Protein AF-A0A822Y4W7-F1 (afdb_monomer)

Solvent-accessible surface area (backbone atoms only — not comparable to full-atom values): 14210 Å² total; per-residue (Å²): 134,90,82,90,85,80,96,58,79,70,64,56,57,52,54,53,52,52,52,54,53,54,51,50,52,51,50,51,52,49,51,50,49,54,48,51,51,52,49,50,52,49,52,58,63,70,61,64,72,71,68,62,62,76,50,84,57,79,46,27,52,48,72,68,70,49,57,82,37,14,43,49,34,30,31,37,41,30,25,43,74,66,59,45,36,48,91,86,74,42,79,57,52,90,66,40,82,87,46,63,40,82,82,62,74,41,48,78,48,79,47,61,54,41,40,92,50,92,42,77,45,76,47,68,40,76,65,98,39,64,58,44,81,22,23,19,36,32,44,33,28,18,53,93,62,53,20,43,28,71,76,40,80,35,23,36,90,60,35,31,43,34,75,45,37,43,34,41,34,30,51,84,37,28,64,60,42,35,42,74,57,72,80,27,39,70,78,28,68,93,47,92,67,42,41,62,43,92,74,37,40,42,23,34,43,34,62,43,18,46,75,56,80,26,89,38,85,60,42,34,38,36,36,51,31,49,31,41,50,54,91,86,92,48,71,45,63,53,63,70,58,99,68,70,64,80,76,73,72,79,78,126

InterPro domains:
  IPR044248 Diphthamide biosynthesis protein 3/4-like [PTHR21454] (45-232)

Radius of gyration: 30.97 Å; Cα contacts (8 Å, |Δi|>4): 458; chains: 1; bounding box: 48×98×74 Å

Mean predicted aligned error: 14.44 Å

pLDDT: mean 76.04, std 19.22, range [25.45, 96.38]

Structure (mmCIF, N/CA/C/O backbone):
data_AF-A0A822Y4W7-F1
#
_entry.id   AF-A0A822Y4W7-F1
#
loop_
_atom_site.group_PDB
_atom_site.id
_atom_site.type_symbol
_atom_site.label_atom_id
_atom_site.label_alt_id
_atom_site.label_comp_id
_atom_site.label_asym_id
_atom_site.label_entity_id
_atom_site.label_seq_id
_atom_site.pdbx_PDB_ins_code
_atom_site.Cartn_x
_atom_site.Cartn_y
_atom_site.Cartn_z
_atom_site.occupancy
_atom_site.B_iso_or_equiv
_atom_site.auth_seq_id
_atom_site.auth_comp_id
_atom_site.auth_asym_id
_atom_site.auth_atom_id
_atom_site.pdbx_PDB_model_num
ATOM 1 N N . MET A 1 1 ? -0.589 63.870 41.265 1.00 42.12 1 MET A N 1
ATOM 2 C CA . MET A 1 1 ? -0.463 64.814 42.392 1.00 42.12 1 MET A CA 1
ATOM 3 C C . MET A 1 1 ? -1.782 65.559 42.509 1.00 42.12 1 MET A C 1
ATOM 5 O O . MET A 1 1 ? -2.201 66.129 41.513 1.00 42.12 1 MET A O 1
ATOM 9 N N . CYS A 1 2 ? -2.483 65.461 43.641 1.00 43.91 2 CYS A N 1
ATOM 10 C CA . CYS A 1 2 ? -3.696 66.251 43.879 1.00 43.91 2 CYS A CA 1
ATOM 11 C C . CYS A 1 2 ? -3.261 67.610 44.431 1.00 43.91 2 CYS A C 1
ATOM 13 O O . CYS A 1 2 ? -2.667 67.657 45.506 1.00 43.91 2 CYS A O 1
ATOM 15 N N . ASP A 1 3 ? -3.488 68.671 43.662 1.00 34.66 3 ASP A N 1
ATOM 16 C CA . ASP A 1 3 ? -3.108 70.040 44.007 1.00 34.66 3 ASP A CA 1
ATOM 17 C C . ASP A 1 3 ? -4.111 70.649 45.005 1.00 34.66 3 ASP A C 1
ATOM 19 O O . ASP A 1 3 ? -5.319 70.411 44.916 1.00 34.66 3 ASP A O 1
ATOM 23 N N . LEU A 1 4 ? -3.601 71.388 45.991 1.00 48.31 4 LEU A N 1
ATOM 24 C CA . LEU A 1 4 ? -4.317 71.859 47.182 1.00 48.31 4 LEU A CA 1
ATOM 25 C C . LEU A 1 4 ? -4.445 73.385 47.138 1.00 48.31 4 LEU A C 1
ATOM 27 O O . LEU A 1 4 ? -3.608 74.091 47.699 1.00 48.31 4 LEU A O 1
ATOM 31 N N . ARG A 1 5 ? -5.510 73.912 46.520 1.00 42.72 5 ARG A N 1
ATOM 32 C CA . ARG A 1 5 ? -6.001 75.276 46.802 1.00 42.72 5 ARG A CA 1
ATOM 33 C C . ARG A 1 5 ? -7.384 75.521 46.200 1.00 42.72 5 ARG A C 1
ATOM 35 O O . ARG A 1 5 ? -7.489 75.901 45.043 1.00 42.72 5 ARG A O 1
ATOM 42 N N . THR A 1 6 ? -8.438 75.306 46.988 1.00 41.50 6 THR A N 1
ATOM 43 C CA . THR A 1 6 ? -9.596 76.210 47.203 1.00 41.50 6 THR A CA 1
ATOM 44 C C . THR A 1 6 ? -10.731 75.482 47.938 1.00 41.50 6 THR A C 1
ATOM 46 O O . THR A 1 6 ? -10.807 74.259 47.996 1.00 41.50 6 THR A O 1
ATOM 49 N N . THR A 1 7 ? -11.537 76.280 48.625 1.00 46.78 7 THR A N 1
ATOM 50 C CA . THR A 1 7 ? -12.376 76.001 49.793 1.00 46.78 7 THR A CA 1
ATOM 51 C C . THR A 1 7 ? -13.660 75.211 49.503 1.00 46.78 7 THR A C 1
ATOM 53 O O . THR A 1 7 ? -14.634 75.786 49.032 1.00 46.78 7 THR A O 1
ATOM 56 N N . SER A 1 8 ? -13.685 73.919 49.855 1.00 46.03 8 SER A N 1
ATOM 57 C CA . SER A 1 8 ? -14.854 73.186 50.390 1.00 46.03 8 SER A CA 1
ATOM 58 C C . SER A 1 8 ? -14.408 71.776 50.822 1.00 46.03 8 SER A C 1
ATOM 60 O O . SER A 1 8 ? -14.108 70.924 49.985 1.00 46.03 8 SER A O 1
ATOM 62 N N . PHE A 1 9 ? -14.277 71.541 52.133 1.00 49.38 9 PHE A N 1
ATOM 63 C CA . PHE A 1 9 ? -13.626 70.343 52.697 1.00 49.38 9 PHE A CA 1
ATOM 64 C C . PHE A 1 9 ? -14.443 69.043 52.520 1.00 49.38 9 PHE A C 1
ATOM 66 O O . PHE A 1 9 ? -13.859 67.964 52.398 1.00 49.38 9 PHE A O 1
ATOM 73 N N . ASP A 1 10 ? -15.774 69.126 52.419 1.00 49.56 10 ASP A N 1
ATOM 74 C CA . ASP A 1 10 ? -16.640 67.935 52.390 1.00 49.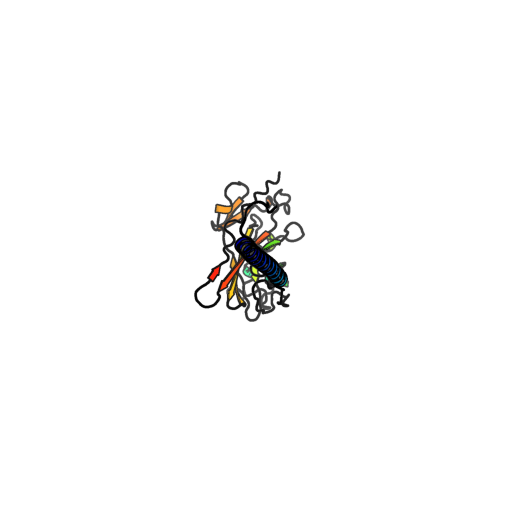56 10 ASP A CA 1
ATOM 75 C C . ASP A 1 10 ? -16.803 67.320 50.992 1.00 49.56 10 ASP A C 1
ATOM 77 O O . ASP A 1 10 ? -16.878 66.096 50.846 1.00 49.56 10 ASP A O 1
ATOM 81 N N . TYR A 1 11 ? -16.767 68.136 49.935 1.00 47.84 11 TYR A N 1
ATOM 82 C CA . TYR A 1 11 ? -16.918 67.645 48.560 1.00 47.84 11 TYR A CA 1
ATOM 83 C C . TYR A 1 11 ? -15.660 66.906 48.066 1.00 47.84 11 TYR A C 1
ATOM 85 O O . TYR A 1 11 ? -15.747 65.895 47.366 1.00 47.84 11 TYR A O 1
ATOM 93 N N . PHE A 1 12 ? -14.473 67.361 48.481 1.00 47.81 12 PHE A N 1
ATOM 94 C CA . PHE A 1 12 ? -13.193 66.788 48.049 1.00 47.81 12 PHE A CA 1
ATOM 95 C C . PHE A 1 12 ? -12.943 65.390 48.647 1.00 47.81 12 PHE A C 1
ATOM 97 O O . PHE A 1 12 ? -12.450 64.490 47.962 1.00 47.81 12 PHE A O 1
ATOM 104 N N . SER A 1 13 ? -13.355 65.171 49.902 1.00 53.28 13 SER A N 1
ATOM 105 C CA . SER A 1 13 ? -13.259 63.871 50.587 1.00 53.28 13 SER A CA 1
ATOM 106 C C . SER A 1 13 ? -14.136 62.799 49.924 1.00 53.28 13 SER A C 1
ATOM 108 O O . SER A 1 13 ? -13.711 61.649 49.758 1.00 53.28 13 SER A O 1
ATOM 110 N N . LEU A 1 14 ? -15.338 63.177 49.471 1.00 51.50 14 LEU A N 1
ATOM 111 C CA . LEU A 1 14 ? -16.272 62.264 48.810 1.00 51.50 14 LEU A CA 1
ATOM 112 C C . LEU A 1 14 ? -15.788 61.871 47.402 1.00 51.50 14 LEU A C 1
ATOM 114 O O . LEU A 1 14 ? -15.741 60.683 47.072 1.00 51.50 14 LEU A O 1
ATOM 118 N N . VAL A 1 15 ? -15.345 62.838 46.591 1.00 54.34 15 VAL A N 1
ATOM 119 C CA . VAL A 1 15 ? -14.856 62.587 45.219 1.00 54.34 15 VAL A CA 1
ATOM 120 C C . VAL A 1 15 ? -13.596 61.711 45.222 1.00 54.34 15 VAL A C 1
ATOM 122 O O . VAL A 1 15 ? -13.477 60.783 44.414 1.00 54.34 15 VAL A O 1
ATOM 125 N N . CYS A 1 16 ? -12.687 61.920 46.180 1.00 50.56 16 CYS A N 1
ATOM 126 C CA . CYS A 1 16 ? -11.484 61.098 46.311 1.00 50.56 16 CYS A CA 1
ATOM 127 C C . CYS A 1 16 ? -11.824 59.655 46.751 1.00 50.56 16 CYS A C 1
ATOM 129 O O . CYS A 1 16 ? -11.334 58.696 46.148 1.00 50.56 16 CYS A O 1
ATOM 131 N N . LYS A 1 17 ? -12.745 59.463 47.712 1.00 51.66 17 LYS A N 1
ATOM 132 C CA . LYS A 1 17 ? -13.223 58.124 48.130 1.00 51.66 17 LYS A CA 1
ATOM 133 C C . LYS A 1 17 ? -13.911 57.349 46.997 1.00 51.66 17 LYS A C 1
ATOM 135 O O . LYS A 1 17 ? -13.652 56.152 46.837 1.00 51.66 17 LYS A O 1
ATOM 140 N N . HIS A 1 18 ? -14.743 58.006 46.185 1.00 50.34 18 HIS A N 1
ATOM 141 C CA . HIS A 1 18 ? -15.401 57.371 45.035 1.00 50.34 18 HIS A CA 1
ATOM 142 C C . HIS A 1 18 ? -14.405 56.981 43.929 1.00 50.34 18 HIS A C 1
ATOM 144 O O . HIS A 1 18 ? -14.498 55.878 43.382 1.00 50.34 18 HIS A O 1
ATOM 150 N N . SER A 1 19 ? -13.407 57.827 43.649 1.00 47.62 19 SER A N 1
ATOM 151 C CA . SER A 1 19 ? -12.364 57.539 42.654 1.00 47.62 19 SER A CA 1
ATOM 152 C C . SER A 1 19 ? -11.473 56.355 43.070 1.00 47.62 19 SER A C 1
ATOM 154 O O . SER A 1 19 ? -11.238 55.443 42.275 1.00 47.62 19 SER A O 1
ATOM 156 N N . PHE A 1 20 ? -11.076 56.271 44.347 1.00 48.91 20 PHE A N 1
ATOM 157 C CA . PHE A 1 20 ? -10.317 55.127 44.879 1.00 48.91 20 PHE A CA 1
ATOM 158 C C . PHE A 1 20 ? -11.121 53.813 44.900 1.00 48.91 20 PHE A C 1
ATOM 160 O O . PHE A 1 20 ? -10.560 52.747 44.640 1.00 48.91 20 PHE A O 1
ATOM 167 N N . SER A 1 21 ? -12.432 53.863 45.171 1.00 54.41 21 SER A N 1
ATOM 168 C CA . SER A 1 21 ? -13.326 52.691 45.112 1.00 54.41 21 SER A CA 1
ATOM 169 C C . SER A 1 21 ? -13.472 52.146 43.682 1.00 54.41 21 SER A C 1
ATOM 171 O O . SER A 1 21 ? -13.369 50.938 43.457 1.00 54.41 21 SER A O 1
ATOM 173 N N . ALA A 1 22 ? -13.615 53.029 42.689 1.00 52.47 22 ALA A N 1
ATOM 174 C CA . ALA A 1 22 ? -13.693 52.646 41.278 1.00 52.47 22 ALA A CA 1
ATOM 175 C C . ALA A 1 22 ? -12.362 52.091 40.732 1.00 52.47 22 ALA A C 1
ATOM 177 O O . ALA A 1 22 ? -12.368 51.132 39.956 1.00 52.47 22 ALA A O 1
ATOM 178 N N . GLN A 1 23 ? -11.221 52.649 41.154 1.00 49.44 23 GLN A N 1
ATOM 179 C CA . GLN A 1 23 ? -9.895 52.136 40.784 1.00 49.44 23 GLN A CA 1
ATOM 180 C C . GLN A 1 23 ? -9.597 50.784 41.449 1.00 49.44 23 GLN A C 1
ATOM 182 O O . GLN A 1 23 ? -9.100 49.887 40.771 1.00 49.44 23 GLN A O 1
ATOM 187 N N . ARG A 1 24 ? -9.988 50.574 42.718 1.00 55.44 24 ARG A N 1
ATOM 188 C CA . ARG A 1 24 ? -9.896 49.251 43.365 1.00 55.44 24 ARG A CA 1
ATOM 189 C C . ARG A 1 24 ? -10.733 48.194 42.652 1.00 55.44 24 ARG A C 1
ATOM 191 O O . ARG A 1 24 ? -10.197 47.140 42.335 1.00 55.44 24 ARG A O 1
ATOM 198 N N . LYS A 1 25 ? -11.988 48.492 42.294 1.00 56.56 25 LYS A N 1
ATOM 199 C CA . LYS A 1 25 ? -12.826 47.558 41.517 1.00 56.56 25 LYS A CA 1
ATOM 200 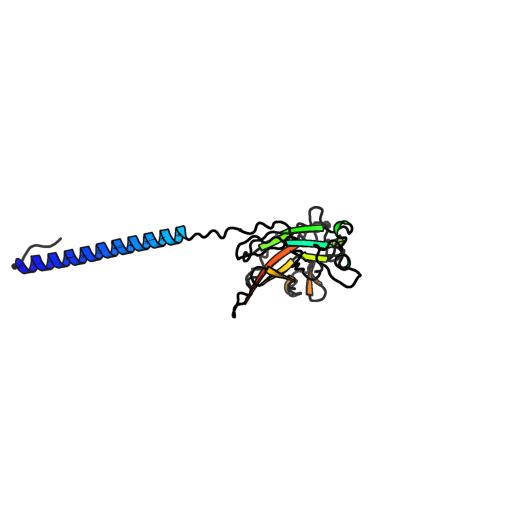C C . LYS A 1 25 ? -12.232 47.245 40.139 1.00 56.56 25 LYS A C 1
ATOM 202 O O . LYS A 1 25 ? -12.261 46.098 39.715 1.00 56.56 25 LYS A O 1
ATOM 207 N N . LYS A 1 26 ? -11.643 48.227 39.444 1.00 57.81 26 LYS A N 1
ATOM 208 C CA . LYS A 1 26 ? -10.945 47.991 38.163 1.00 57.81 26 LYS A CA 1
ATOM 209 C C . LYS A 1 26 ? -9.696 47.119 38.319 1.00 57.81 26 LYS A C 1
ATOM 211 O O . LYS A 1 26 ? -9.433 46.300 37.442 1.00 57.81 26 LYS A O 1
ATOM 216 N N . ILE A 1 27 ? -8.936 47.291 39.402 1.00 59.75 27 ILE A N 1
ATOM 217 C CA . ILE A 1 27 ? -7.760 46.465 39.708 1.00 59.75 27 ILE A CA 1
ATOM 218 C C . ILE A 1 27 ? -8.190 45.039 40.068 1.00 59.75 27 ILE A C 1
ATOM 220 O O . ILE A 1 27 ? -7.619 44.099 39.524 1.00 59.75 27 ILE A O 1
ATOM 224 N N . GLU A 1 28 ? -9.228 44.864 40.889 1.00 65.88 28 GLU A N 1
ATOM 225 C CA . GLU A 1 28 ? -9.765 43.537 41.221 1.00 65.88 28 GLU A CA 1
ATOM 226 C C . GLU A 1 28 ? -10.341 42.819 39.998 1.00 65.88 28 GLU A C 1
ATOM 228 O O . GLU A 1 28 ? -10.046 41.646 39.792 1.00 65.88 28 GLU A O 1
ATOM 233 N N . VAL A 1 29 ? -11.069 43.521 39.122 1.00 67.25 29 VAL A N 1
ATOM 234 C CA . VAL A 1 29 ? -11.580 42.939 37.869 1.00 67.25 29 VAL A CA 1
ATOM 235 C C . VAL A 1 29 ? -10.440 42.587 36.908 1.00 67.25 29 VAL A C 1
ATOM 237 O O . VAL A 1 29 ? -10.473 41.521 36.301 1.00 67.25 29 VAL A O 1
ATOM 240 N N . LYS A 1 30 ? -9.395 43.421 36.786 1.00 67.88 30 LYS A N 1
ATOM 241 C CA . LYS A 1 30 ? -8.207 43.098 35.970 1.00 67.88 30 LYS A CA 1
ATOM 242 C C . LYS A 1 30 ? -7.426 41.906 36.523 1.00 67.88 30 LYS A C 1
ATOM 244 O O . LYS A 1 30 ? -7.013 41.050 35.746 1.00 67.88 30 LYS A O 1
ATOM 249 N N . MET A 1 31 ? -7.243 41.840 37.842 1.00 66.56 31 MET A N 1
ATOM 250 C CA . MET A 1 31 ? -6.608 40.709 38.525 1.00 66.56 31 MET A CA 1
ATOM 251 C C . MET A 1 31 ? -7.425 39.430 38.323 1.00 66.56 31 MET A C 1
ATOM 253 O O . MET A 1 31 ? -6.862 38.418 37.913 1.00 66.56 31 MET A O 1
ATOM 257 N N . ALA A 1 32 ? -8.747 39.488 38.512 1.00 74.00 32 ALA A N 1
ATOM 258 C CA . ALA A 1 32 ? -9.649 38.366 38.271 1.00 74.00 32 ALA A CA 1
ATOM 259 C C . ALA A 1 32 ? -9.614 37.919 36.801 1.00 74.00 32 ALA A C 1
ATOM 261 O O . ALA A 1 32 ? -9.521 36.728 36.526 1.00 74.00 32 ALA A O 1
ATOM 262 N N . MET A 1 33 ? -9.595 38.854 35.848 1.00 71.69 33 MET A N 1
ATOM 263 C CA . MET A 1 33 ? -9.511 38.542 34.419 1.00 71.69 33 MET A CA 1
ATOM 264 C C . MET A 1 33 ? -8.159 37.920 34.038 1.00 71.69 33 MET A C 1
ATOM 266 O O . MET A 1 33 ? -8.136 36.928 33.313 1.00 71.69 33 MET A O 1
ATOM 270 N N . MET A 1 34 ? -7.036 38.424 34.568 1.00 71.69 34 MET A N 1
ATOM 271 C CA . MET A 1 34 ? -5.717 37.797 34.383 1.00 71.69 34 MET A CA 1
ATOM 272 C C . MET A 1 34 ? -5.646 36.412 35.033 1.00 71.69 34 MET A C 1
ATOM 274 O O . MET A 1 34 ? -5.036 35.507 34.466 1.00 71.69 34 MET A O 1
ATOM 278 N N . MET A 1 35 ? -6.266 36.226 36.199 1.00 76.25 35 MET A N 1
ATOM 279 C CA . MET A 1 35 ? -6.314 34.935 36.882 1.00 76.25 35 MET A CA 1
ATOM 280 C C . MET A 1 35 ? -7.145 33.928 36.082 1.00 76.25 35 MET A C 1
ATOM 282 O O . MET A 1 35 ? -6.670 32.828 35.820 1.00 76.25 35 MET A O 1
ATOM 286 N N . MET A 1 36 ? -8.318 34.332 35.588 1.00 76.00 36 MET A N 1
ATOM 287 C CA . MET A 1 36 ? -9.152 33.517 34.700 1.00 76.00 36 MET A CA 1
ATOM 288 C C . MET A 1 36 ? -8.420 33.172 33.401 1.00 76.00 36 MET A C 1
ATOM 290 O O . MET A 1 36 ? -8.454 32.027 32.968 1.00 76.00 36 MET A O 1
ATOM 294 N N . MET A 1 37 ? -7.682 34.117 32.812 1.00 74.56 37 MET A N 1
ATOM 295 C CA . MET A 1 37 ? -6.896 33.864 31.602 1.00 74.56 37 MET A CA 1
ATOM 296 C C . MET A 1 37 ? -5.760 32.861 31.855 1.00 74.56 37 MET A C 1
ATOM 298 O O . MET A 1 37 ? -5.544 31.966 31.042 1.00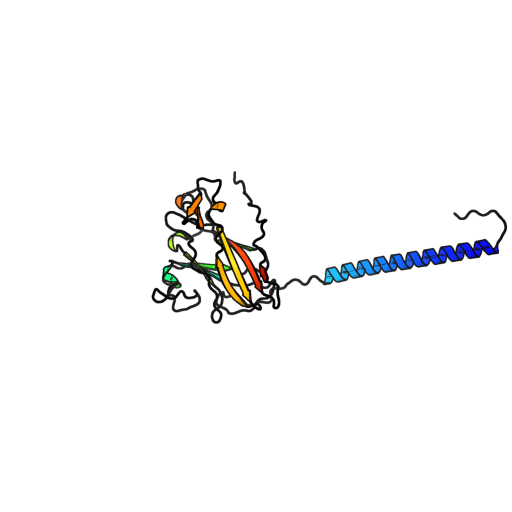 74.56 37 MET A O 1
ATOM 302 N N . LYS A 1 38 ? -5.086 32.936 33.011 1.00 72.25 38 LYS A N 1
ATOM 303 C CA . LYS A 1 38 ? -4.095 31.930 33.430 1.00 72.25 38 LYS A CA 1
ATOM 304 C C . LYS A 1 38 ? -4.730 30.560 33.678 1.00 72.25 38 LYS A C 1
ATOM 306 O O . LYS A 1 38 ? -4.165 29.560 33.251 1.00 72.25 38 LYS A O 1
ATOM 311 N N . VAL A 1 39 ? -5.904 30.506 34.310 1.00 78.00 39 VAL A N 1
ATOM 312 C CA . VAL A 1 39 ? -6.658 29.257 34.514 1.00 78.00 39 VAL A CA 1
ATOM 313 C C . VAL A 1 39 ? -7.042 28.637 33.172 1.00 78.00 39 VAL A C 1
ATOM 315 O O . VAL A 1 39 ? -6.831 27.445 32.985 1.00 78.00 39 VAL A O 1
ATOM 318 N N . VAL A 1 40 ? -7.514 29.429 32.205 1.00 78.00 40 VAL A N 1
ATOM 319 C CA . VAL A 1 40 ? -7.814 28.947 30.846 1.00 78.00 40 VAL A CA 1
ATOM 320 C C . VAL A 1 40 ? -6.563 28.382 30.172 1.00 78.00 40 VAL A C 1
ATOM 322 O O . VAL A 1 40 ? -6.627 27.291 29.615 1.00 78.00 40 VAL A O 1
ATOM 325 N N . VAL A 1 41 ? -5.410 29.054 30.266 1.00 75.19 41 VAL A N 1
ATOM 326 C CA . VAL A 1 41 ? -4.144 28.542 29.706 1.00 75.19 41 VAL A CA 1
ATOM 327 C C . VAL A 1 41 ? -3.725 27.222 30.366 1.00 75.19 41 VAL A C 1
ATOM 329 O O . VAL A 1 41 ? -3.321 26.301 29.661 1.00 75.19 41 VAL A O 1
ATOM 332 N N . VAL A 1 42 ? -3.870 27.087 31.689 1.00 74.25 42 VAL A N 1
ATOM 333 C CA . VAL A 1 42 ? -3.589 25.828 32.403 1.00 74.25 42 VAL A CA 1
ATOM 334 C C . VAL A 1 42 ? -4.571 24.729 31.991 1.00 74.25 42 VAL A C 1
ATOM 336 O O . VAL A 1 42 ? -4.141 23.622 31.694 1.00 74.25 42 VAL A O 1
ATOM 339 N N . VAL A 1 43 ? -5.871 25.016 31.889 1.00 69.25 43 VAL A N 1
ATOM 340 C CA . VAL A 1 43 ? -6.880 24.041 31.438 1.00 69.25 43 VAL A CA 1
ATOM 341 C C . VAL A 1 43 ? -6.600 23.582 30.002 1.00 69.25 43 VAL A C 1
ATOM 343 O O . VAL A 1 43 ? -6.673 22.387 29.726 1.00 69.25 43 VAL A O 1
ATOM 346 N N . VAL A 1 44 ? -6.205 24.489 29.102 1.00 64.25 44 VAL A N 1
ATOM 347 C CA . VAL A 1 44 ? -5.805 24.150 27.724 1.00 64.25 44 VAL A CA 1
ATOM 348 C C . VAL A 1 44 ? -4.506 23.331 27.697 1.00 64.25 44 VAL A C 1
ATOM 350 O O . VAL A 1 44 ? -4.397 22.399 26.903 1.00 64.25 44 VAL A O 1
ATOM 353 N N . ALA A 1 45 ? -3.547 23.613 28.583 1.00 60.12 45 ALA A N 1
ATOM 354 C CA . ALA A 1 45 ? -2.311 22.836 28.700 1.00 60.12 45 ALA A CA 1
ATOM 355 C C . ALA A 1 45 ? -2.543 21.421 29.267 1.00 60.12 45 ALA A C 1
ATOM 357 O O . ALA A 1 45 ? -1.894 20.474 28.828 1.00 60.12 45 ALA A O 1
ATOM 358 N N . VAL A 1 46 ? -3.490 21.254 30.198 1.00 57.19 46 VAL A N 1
ATOM 359 C CA . VAL A 1 46 ? -3.865 19.945 30.771 1.00 57.19 46 VAL A CA 1
ATOM 360 C C . VAL A 1 46 ? -4.753 19.139 29.807 1.00 57.19 46 VAL A C 1
ATOM 362 O O . VAL A 1 46 ? -4.766 17.912 29.854 1.00 57.19 46 VAL A O 1
ATOM 365 N N . MET A 1 47 ? -5.438 19.802 28.869 1.00 47.53 47 MET A N 1
ATOM 366 C CA . MET A 1 47 ? -6.237 19.184 27.799 1.00 47.53 47 MET A CA 1
ATOM 367 C C . MET A 1 47 ? -5.404 18.631 26.628 1.00 47.53 47 MET A C 1
ATOM 369 O O . MET A 1 47 ? -5.970 18.310 25.581 1.00 47.53 47 MET A O 1
ATOM 373 N N . GLN A 1 48 ? -4.086 18.448 26.781 1.00 43.16 48 GLN A N 1
ATOM 374 C CA . GLN A 1 48 ? -3.322 17.591 25.873 1.00 43.16 48 GLN A CA 1
ATOM 375 C C . GLN A 1 48 ? -3.755 16.131 26.060 1.00 43.16 48 GLN A C 1
ATOM 377 O O . GLN A 1 48 ? -3.069 15.318 26.677 1.00 43.16 48 GLN A O 1
ATOM 382 N N . VAL A 1 49 ? -4.915 15.779 25.502 1.00 47.59 49 VAL A N 1
ATOM 383 C CA . VAL A 1 49 ? -5.258 14.394 25.204 1.00 47.59 49 VAL A CA 1
ATOM 384 C C . VAL A 1 49 ? -4.273 13.967 24.128 1.00 47.59 49 VAL A C 1
ATOM 386 O O . VAL A 1 49 ? -4.516 14.130 22.933 1.00 47.59 49 VAL A O 1
ATOM 389 N N . ALA A 1 50 ? -3.115 13.465 24.555 1.00 51.00 50 ALA A N 1
ATOM 390 C CA . ALA A 1 50 ? -2.290 12.641 23.702 1.00 51.00 50 ALA A CA 1
ATOM 391 C C . ALA A 1 50 ? -3.215 11.528 23.212 1.00 51.00 50 ALA A C 1
ATOM 393 O O . ALA A 1 50 ? -3.670 10.697 24.000 1.00 51.00 50 ALA A O 1
ATOM 394 N N . ALA A 1 51 ? -3.583 11.580 21.934 1.00 56.34 51 ALA A N 1
ATOM 395 C CA . ALA A 1 51 ? -4.355 10.529 21.312 1.00 56.34 51 ALA A CA 1
ATOM 396 C C . ALA A 1 51 ? -3.443 9.294 21.282 1.00 56.34 51 ALA A C 1
ATOM 398 O O . ALA A 1 51 ? -2.579 9.141 20.417 1.00 56.34 51 ALA A O 1
ATOM 399 N N . SER A 1 52 ? -3.522 8.520 22.361 1.00 67.12 52 SER A N 1
ATOM 400 C CA . SER A 1 52 ? -2.654 7.384 22.622 1.00 67.12 52 SER A CA 1
ATOM 401 C C . SER A 1 52 ? -3.139 6.216 21.779 1.00 67.12 52 SER A C 1
ATOM 403 O O . SER A 1 52 ? -4.341 5.964 21.729 1.00 67.12 52 SER A O 1
ATOM 405 N N . ASP A 1 53 ? -2.214 5.522 21.114 1.00 80.88 53 ASP A N 1
ATOM 406 C CA . ASP A 1 53 ? -2.536 4.294 20.386 1.00 80.88 53 ASP A CA 1
ATOM 407 C C . ASP A 1 53 ? -3.024 3.247 21.393 1.00 80.88 53 ASP A C 1
ATOM 409 O O . ASP A 1 53 ? -2.249 2.728 22.201 1.00 80.88 53 ASP A O 1
ATOM 413 N N . THR A 1 54 ? -4.323 2.954 21.367 1.00 84.75 54 THR A N 1
ATOM 414 C CA . THR A 1 54 ? -4.936 1.963 22.260 1.00 84.75 54 THR A CA 1
ATOM 415 C C . THR A 1 54 ? -5.033 0.581 21.622 1.00 84.75 54 THR A C 1
ATOM 417 O O . THR A 1 54 ? -5.293 -0.412 22.313 1.00 84.75 54 THR A O 1
ATOM 420 N N . ASN A 1 55 ? -4.787 0.479 20.315 1.00 85.81 55 ASN A N 1
ATOM 421 C CA . ASN A 1 55 ? -4.912 -0.765 19.580 1.00 85.81 55 ASN A CA 1
ATOM 422 C C . ASN A 1 55 ? -3.657 -1.623 19.769 1.00 85.81 55 ASN A C 1
ATOM 424 O O . ASN A 1 55 ? -2.559 -1.237 19.401 1.00 85.81 55 ASN A O 1
ATOM 428 N N . ARG A 1 56 ? -3.794 -2.850 20.270 1.00 88.38 56 ARG A N 1
ATOM 429 C CA . ARG A 1 56 ? -2.650 -3.766 20.468 1.00 88.38 56 ARG A CA 1
ATOM 430 C C . ARG A 1 56 ? -2.498 -4.812 19.360 1.00 88.38 56 ARG A C 1
ATOM 432 O O . ARG A 1 56 ? -1.697 -5.732 19.486 1.00 88.38 56 ARG A O 1
ATOM 439 N N . ALA A 1 57 ? -3.263 -4.710 18.273 1.00 90.06 57 ALA A N 1
ATOM 440 C CA . ALA A 1 57 ? -3.191 -5.662 17.168 1.00 90.06 57 ALA A CA 1
ATOM 441 C C . ALA A 1 57 ? -2.043 -5.309 16.210 1.00 90.06 57 ALA A C 1
ATOM 443 O O . ALA A 1 57 ? -2.190 -4.410 15.389 1.00 90.06 57 ALA A O 1
ATOM 444 N N . PHE A 1 58 ? -0.905 -6.004 16.320 1.00 91.12 58 PHE A N 1
ATOM 445 C CA . PHE A 1 58 ? 0.297 -5.793 15.486 1.00 91.12 58 PHE A CA 1
ATOM 446 C C . PHE A 1 58 ? 0.415 -6.743 14.291 1.00 91.12 58 PHE A C 1
ATOM 448 O O . PHE A 1 58 ? 1.349 -6.630 13.506 1.00 91.12 58 PHE A O 1
ATOM 455 N N . GLN A 1 59 ? -0.496 -7.703 14.155 1.00 92.12 59 GLN A N 1
ATOM 456 C CA . GLN A 1 59 ? -0.498 -8.639 13.034 1.00 92.12 59 GLN A CA 1
ATOM 457 C C . GLN A 1 59 ? -1.537 -8.197 12.002 1.00 92.12 59 GLN A C 1
ATOM 459 O O . GLN A 1 59 ? -2.675 -7.928 12.393 1.00 92.12 59 GLN A O 1
ATOM 464 N N . PRO A 1 60 ? -1.208 -8.189 10.696 1.00 92.81 60 PRO A N 1
ATOM 465 C CA . PRO A 1 60 ? -2.139 -7.746 9.657 1.00 92.81 60 PRO A CA 1
ATOM 466 C C . PRO A 1 60 ? -3.381 -8.638 9.586 1.00 92.81 60 PRO A C 1
ATOM 468 O O . PRO A 1 60 ? -4.457 -8.159 9.273 1.00 92.81 60 PRO A O 1
ATOM 471 N N . CYS A 1 61 ? -3.264 -9.924 9.926 1.00 93.19 61 CYS A N 1
ATOM 472 C CA . CYS A 1 61 ? -4.375 -10.878 9.912 1.00 93.19 61 CYS A CA 1
ATOM 473 C C . CYS A 1 61 ? -5.176 -10.926 11.220 1.00 93.19 61 CYS A C 1
ATOM 475 O O . CYS A 1 61 ? -6.019 -11.807 11.383 1.00 93.19 61 CYS A O 1
ATOM 477 N N . SER A 1 62 ? -4.910 -10.025 12.168 1.00 92.62 62 SER A N 1
ATOM 478 C CA . SER A 1 62 ? -5.706 -9.920 13.389 1.00 92.62 62 SER A CA 1
ATOM 479 C C . SER A 1 62 ? -6.906 -9.006 13.152 1.00 92.62 62 SER A C 1
ATOM 481 O O . SER A 1 62 ? -6.762 -7.907 12.618 1.00 92.62 62 SER A O 1
ATOM 483 N N . ASP A 1 63 ? -8.099 -9.447 13.545 1.00 90.62 63 ASP A N 1
ATOM 484 C CA . ASP A 1 63 ? -9.290 -8.602 13.493 1.00 90.62 63 ASP A CA 1
ATOM 485 C C . ASP A 1 63 ? -9.235 -7.572 14.628 1.00 90.62 63 ASP A C 1
ATOM 487 O O . ASP A 1 6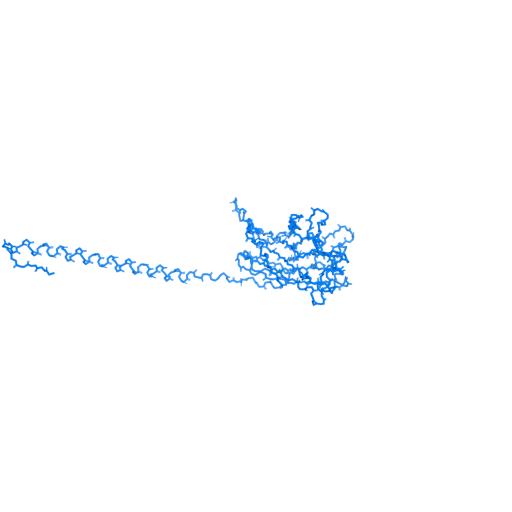3 ? -9.103 -7.927 15.800 1.00 90.62 63 ASP A O 1
ATOM 491 N N . THR A 1 64 ? -9.371 -6.289 14.295 1.00 90.38 64 THR A N 1
ATOM 492 C CA . THR A 1 64 ? -9.342 -5.203 15.281 1.00 90.38 64 THR A CA 1
ATOM 493 C C . THR A 1 64 ? -10.406 -4.144 15.000 1.00 90.38 64 THR A C 1
ATOM 495 O O . THR A 1 64 ? -10.935 -4.035 13.889 1.00 90.38 64 THR A O 1
ATOM 498 N N . LYS A 1 65 ? -10.747 -3.379 16.038 1.00 89.12 65 LYS A N 1
ATOM 499 C CA . LYS A 1 65 ? -11.478 -2.120 15.920 1.00 89.12 65 LYS A CA 1
ATOM 500 C C . LYS A 1 65 ? -10.518 -0.994 16.248 1.00 89.12 65 LYS A C 1
ATOM 502 O O . LYS A 1 65 ? -9.781 -1.100 17.220 1.00 89.12 65 LYS A O 1
ATOM 507 N N . ILE A 1 66 ? -10.586 0.070 15.467 1.00 88.06 66 ILE A N 1
ATOM 508 C CA . ILE A 1 66 ? -9.776 1.262 15.668 1.00 88.06 66 ILE A CA 1
ATOM 509 C C . ILE A 1 66 ? -10.654 2.485 15.890 1.00 88.06 66 ILE A C 1
ATOM 511 O O . ILE A 1 66 ? -11.804 2.552 15.439 1.00 88.06 66 ILE A O 1
ATOM 515 N N . GLN A 1 67 ? -10.092 3.454 16.595 1.00 84.81 67 GLN A N 1
ATOM 516 C CA . GLN A 1 67 ? -10.579 4.825 16.668 1.00 84.81 67 GLN A CA 1
ATOM 517 C C . GLN A 1 67 ? -9.562 5.773 16.024 1.00 84.81 67 GLN A C 1
ATOM 519 O O . GLN A 1 67 ? -8.480 5.369 15.597 1.00 84.81 67 GLN A O 1
ATOM 524 N N . ARG A 1 68 ? -9.927 7.053 15.923 1.00 83.06 68 ARG A N 1
ATOM 525 C CA . ARG A 1 68 ? -9.015 8.089 15.436 1.00 83.06 68 ARG A CA 1
ATOM 526 C C . ARG A 1 68 ? -7.722 8.071 16.257 1.00 83.06 68 ARG A C 1
ATOM 528 O O . ARG A 1 68 ? -7.784 7.941 17.477 1.00 83.06 68 ARG A O 1
ATOM 535 N N . SER A 1 69 ? -6.588 8.210 15.570 1.00 83.62 69 SER A N 1
ATOM 536 C CA . SER A 1 69 ? -5.233 8.189 16.138 1.00 83.62 69 SER A CA 1
ATOM 537 C C . SER A 1 69 ? -4.729 6.850 16.693 1.00 83.62 69 SER A C 1
ATOM 539 O O . SER A 1 69 ? -3.570 6.791 17.107 1.00 83.62 69 SER A O 1
ATOM 541 N N . ASP A 1 70 ? -5.518 5.770 16.644 1.00 87.94 70 ASP A N 1
ATOM 542 C CA . ASP A 1 70 ? -4.979 4.426 16.878 1.00 87.94 70 ASP A CA 1
ATOM 543 C C . ASP A 1 70 ? -4.050 4.011 15.734 1.00 87.94 70 ASP A C 1
ATOM 545 O O . ASP A 1 70 ? -4.269 4.358 14.569 1.00 87.94 70 ASP A O 1
ATOM 549 N N . GLY A 1 71 ? -3.047 3.198 16.056 1.00 89.81 71 GLY A N 1
ATOM 550 C CA . GLY A 1 71 ? -2.233 2.504 15.070 1.00 89.81 71 GLY A CA 1
ATOM 551 C C . GLY A 1 71 ? -3.040 1.388 14.415 1.00 89.81 71 GLY A C 1
ATOM 552 O O . GLY A 1 71 ? -3.657 0.569 15.096 1.00 89.81 71 GLY A O 1
ATOM 553 N N . PHE A 1 72 ? -3.024 1.309 13.089 1.00 91.38 72 PHE A N 1
ATOM 554 C CA . PHE A 1 72 ? -3.719 0.263 12.345 1.00 91.38 72 PHE A CA 1
ATOM 555 C C . PHE A 1 72 ? -2.731 -0.568 11.535 1.00 91.38 72 PHE A C 1
ATOM 557 O O . PHE A 1 72 ? -2.124 -0.067 10.593 1.00 91.38 72 PHE A O 1
ATOM 564 N N . THR A 1 73 ? -2.571 -1.846 11.888 1.00 94.19 73 THR A N 1
ATOM 565 C CA . THR A 1 73 ? -1.674 -2.735 11.148 1.00 94.19 73 THR A CA 1
ATOM 566 C C . THR A 1 73 ? -2.359 -3.356 9.936 1.00 94.19 73 THR A C 1
ATOM 568 O O . THR A 1 73 ? -3.384 -4.022 10.067 1.00 94.19 73 THR A O 1
ATOM 571 N N . PHE A 1 74 ? -1.731 -3.221 8.772 1.00 95.19 74 PHE A N 1
ATOM 572 C CA . PHE A 1 74 ? -2.109 -3.926 7.551 1.00 95.19 74 PHE A CA 1
ATOM 573 C C . PHE A 1 74 ? -0.872 -4.379 6.774 1.00 95.19 74 PHE A C 1
ATOM 575 O O . PHE A 1 74 ? 0.247 -3.921 7.022 1.00 95.19 74 PHE A O 1
ATOM 582 N N . GLY A 1 75 ? -1.076 -5.315 5.852 1.00 94.44 75 GLY A N 1
ATOM 583 C CA . GLY A 1 75 ? -0.025 -5.843 4.993 1.00 94.44 75 GLY A CA 1
ATOM 584 C C . GLY A 1 75 ? -0.242 -5.485 3.530 1.00 94.44 75 GLY A C 1
ATOM 585 O O . GLY A 1 75 ? -1.372 -5.283 3.087 1.00 94.44 75 GLY A O 1
ATOM 586 N N . ILE A 1 76 ? 0.850 -5.449 2.773 1.00 94.69 76 ILE A N 1
ATOM 587 C CA . ILE A 1 76 ? 0.852 -5.429 1.312 1.00 94.69 76 ILE A CA 1
ATOM 588 C C . ILE A 1 76 ? 1.628 -6.651 0.840 1.00 94.69 76 ILE A C 1
ATOM 590 O O . ILE A 1 76 ? 2.830 -6.764 1.082 1.00 94.69 76 ILE A O 1
ATOM 594 N N . ALA A 1 77 ? 0.926 -7.576 0.194 1.00 93.69 77 ALA A N 1
ATOM 595 C CA . ALA A 1 77 ? 1.516 -8.761 -0.408 1.00 93.69 77 ALA A CA 1
ATOM 596 C C . ALA A 1 77 ? 1.826 -8.490 -1.882 1.00 93.69 77 ALA A C 1
ATOM 598 O O . ALA A 1 77 ? 0.966 -7.992 -2.610 1.00 93.69 77 ALA A O 1
ATOM 599 N N . PHE A 1 78 ? 3.027 -8.858 -2.314 1.00 92.50 78 PHE A N 1
ATOM 600 C CA . PHE A 1 78 ? 3.494 -8.800 -3.694 1.00 92.50 78 PHE A CA 1
ATOM 601 C C . PHE A 1 78 ? 3.589 -10.218 -4.236 1.00 92.50 78 PHE A C 1
ATOM 603 O O . PHE A 1 78 ? 4.279 -11.050 -3.651 1.00 92.50 78 PHE A O 1
ATOM 610 N N . ALA A 1 79 ? 2.883 -10.496 -5.326 1.00 91.75 79 ALA A N 1
ATOM 611 C CA . ALA A 1 79 ? 2.912 -11.788 -6.002 1.00 91.75 79 ALA A CA 1
ATOM 612 C C . ALA A 1 79 ? 2.325 -11.653 -7.417 1.00 91.75 79 ALA A C 1
ATOM 614 O O . ALA A 1 79 ? 1.622 -10.671 -7.688 1.00 91.75 79 ALA A O 1
ATOM 615 N N . PRO A 1 80 ? 2.544 -12.640 -8.307 1.00 90.81 80 PRO A N 1
ATOM 616 C CA . PRO A 1 80 ? 1.852 -12.702 -9.589 1.00 90.81 80 PRO A CA 1
ATOM 617 C C . PRO A 1 80 ? 0.335 -12.599 -9.416 1.00 90.81 80 PRO A C 1
ATOM 619 O O . PRO A 1 80 ? -0.228 -13.109 -8.448 1.00 90.81 80 PRO A O 1
ATOM 622 N N . ARG A 1 81 ? -0.360 -11.985 -10.383 1.00 89.50 81 ARG A N 1
ATOM 623 C CA . ARG A 1 81 ? -1.814 -11.737 -10.297 1.00 89.50 81 ARG A CA 1
ATOM 624 C C . ARG A 1 81 ? -2.617 -12.984 -9.922 1.00 89.50 81 ARG A C 1
ATOM 626 O O . ARG A 1 81 ? -3.551 -12.902 -9.130 1.00 89.50 81 ARG A O 1
ATOM 633 N N . ASN A 1 82 ? -2.244 -14.128 -10.491 1.00 89.56 82 ASN A N 1
ATOM 634 C CA . ASN A 1 82 ? -2.957 -15.387 -10.302 1.00 89.56 82 ASN A CA 1
ATOM 635 C C . ASN A 1 82 ? -2.693 -16.027 -8.932 1.00 89.56 82 ASN A C 1
ATOM 637 O O . ASN A 1 82 ? -3.495 -16.838 -8.491 1.00 89.56 82 ASN A O 1
ATOM 641 N N . SER A 1 83 ? -1.641 -15.623 -8.216 1.00 90.44 83 SER A N 1
ATOM 642 C CA . SER A 1 83 ? -1.339 -16.127 -6.869 1.00 90.44 83 SER A CA 1
ATOM 643 C C . SER A 1 83 ? -2.343 -15.656 -5.811 1.00 90.44 83 SER A C 1
ATOM 645 O O . SER A 1 83 ? -2.406 -16.233 -4.730 1.00 90.44 83 SER A O 1
ATOM 647 N N . PHE A 1 84 ? -3.146 -14.630 -6.115 1.00 90.25 84 PHE A N 1
ATOM 648 C CA . PHE A 1 84 ? -4.244 -14.166 -5.259 1.00 90.25 84 PHE A CA 1
ATOM 649 C C . PHE A 1 84 ? -5.590 -14.836 -5.585 1.00 90.25 84 PHE A C 1
ATOM 651 O O . PHE A 1 84 ? -6.585 -14.595 -4.892 1.00 90.25 84 PHE A O 1
ATOM 658 N N . LEU A 1 85 ? -5.634 -15.664 -6.634 1.00 89.88 85 LEU A N 1
ATOM 659 C CA . LEU A 1 85 ? -6.827 -16.374 -7.080 1.00 89.88 85 LEU A CA 1
ATOM 660 C C . LEU A 1 85 ? -6.823 -17.810 -6.553 1.00 89.88 85 LEU A C 1
ATOM 662 O O . LEU A 1 85 ? -5.888 -18.575 -6.762 1.00 89.88 85 LEU A O 1
ATOM 666 N N . TYR A 1 86 ? -7.926 -18.201 -5.931 1.00 88.56 86 TYR A N 1
ATOM 667 C CA . TYR A 1 86 ? -8.254 -19.585 -5.637 1.00 88.56 86 TYR A CA 1
ATOM 668 C C . TYR A 1 86 ? -9.119 -20.155 -6.758 1.00 88.56 86 TYR A C 1
ATOM 670 O O . TYR A 1 86 ? -10.118 -19.549 -7.165 1.00 88.56 86 TYR A O 1
ATOM 678 N N . ASN A 1 87 ? -8.711 -21.319 -7.268 1.00 87.19 87 ASN A N 1
ATOM 679 C CA . ASN A 1 87 ? -9.376 -22.021 -8.365 1.00 87.19 87 ASN A CA 1
ATOM 680 C C . ASN A 1 87 ? -9.658 -21.111 -9.586 1.00 87.19 87 ASN A C 1
ATOM 682 O O . ASN A 1 87 ? -10.742 -21.132 -10.168 1.00 87.19 87 ASN A O 1
ATOM 686 N N . ASN A 1 88 ? -8.706 -20.220 -9.899 1.00 82.50 88 ASN A N 1
ATOM 687 C CA . ASN A 1 88 ? -8.735 -19.250 -11.005 1.00 82.50 88 ASN A CA 1
ATOM 688 C C . ASN A 1 88 ? -9.935 -18.282 -11.053 1.00 82.50 88 ASN A C 1
ATOM 690 O O . ASN A 1 88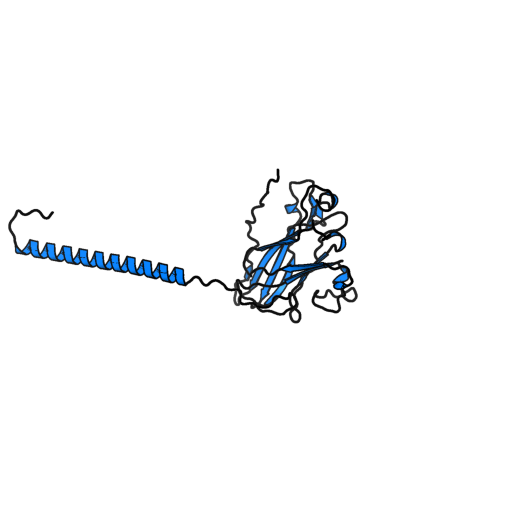 ? -10.068 -17.533 -12.017 1.00 82.50 88 ASN A O 1
ATOM 694 N N . SER A 1 89 ? -10.786 -18.257 -10.023 1.00 84.38 89 SER A N 1
ATOM 695 C CA . SER A 1 89 ? -12.073 -17.544 -10.073 1.00 84.38 89 SER A CA 1
ATOM 696 C C . SER A 1 89 ? -12.325 -16.674 -8.845 1.00 84.38 89 SER A C 1
ATOM 698 O O . SER A 1 89 ? -12.951 -15.620 -8.942 1.00 84.38 89 SER A O 1
ATOM 700 N N . GLN A 1 90 ? -11.836 -17.089 -7.674 1.00 88.38 90 GLN A N 1
ATOM 701 C CA . GLN A 1 90 ? -12.128 -16.419 -6.410 1.00 88.38 90 GLN A CA 1
ATOM 702 C C . GLN A 1 90 ? -10.894 -15.703 -5.878 1.00 88.38 90 GLN A C 1
ATOM 704 O O . GLN A 1 90 ? -9.913 -16.333 -5.510 1.00 88.38 90 GLN A O 1
ATOM 709 N N . ASN A 1 91 ? -10.945 -14.379 -5.785 1.00 88.00 91 ASN A N 1
ATOM 710 C CA . ASN A 1 91 ? -9.877 -13.620 -5.144 1.00 88.00 91 ASN A CA 1
ATOM 711 C C . ASN A 1 91 ? -9.993 -13.731 -3.613 1.00 88.00 91 ASN A C 1
ATOM 713 O O . ASN A 1 91 ? -10.970 -13.244 -3.028 1.00 88.00 91 ASN A O 1
ATOM 717 N N . LEU A 1 92 ? -8.987 -14.317 -2.967 1.00 89.56 92 LEU A N 1
ATOM 718 C CA . LEU A 1 92 ? -8.943 -14.474 -1.511 1.00 89.56 92 LEU A CA 1
ATOM 719 C C . LEU A 1 92 ? -8.043 -13.419 -0.855 1.00 89.56 92 LEU A C 1
ATOM 721 O O . LEU A 1 92 ? -7.221 -12.773 -1.503 1.00 89.56 92 LEU A O 1
ATOM 725 N N . SER A 1 93 ? -8.229 -13.214 0.450 1.00 90.88 93 SER A N 1
ATOM 726 C CA . SER A 1 93 ? -7.310 -12.394 1.245 1.00 90.88 93 SER A CA 1
ATOM 727 C C . SER A 1 93 ? -5.980 -13.135 1.424 1.00 90.88 93 SER A C 1
ATOM 729 O O . SER A 1 93 ? -6.016 -14.337 1.677 1.00 90.88 93 SER A O 1
ATOM 731 N N . PRO A 1 94 ? -4.823 -12.449 1.396 1.00 91.81 94 PRO A N 1
ATOM 732 C CA . PRO A 1 94 ? -3.526 -13.015 1.782 1.00 91.81 94 PRO A CA 1
ATOM 733 C C . PRO A 1 94 ? -3.467 -13.662 3.178 1.00 91.81 94 PRO A C 1
ATOM 735 O O . PRO A 1 94 ? -2.546 -14.420 3.459 1.00 91.81 94 PRO A O 1
ATOM 738 N N . CYS A 1 95 ? -4.449 -13.409 4.051 1.00 91.56 95 CYS A N 1
ATOM 739 C CA . CYS A 1 95 ? -4.602 -14.112 5.331 1.00 91.56 95 CYS A CA 1
ATOM 740 C C . CYS A 1 95 ? -5.261 -15.502 5.219 1.00 91.56 95 CYS A C 1
ATOM 742 O O . CYS A 1 95 ? -5.355 -16.221 6.220 1.00 91.56 95 CYS A O 1
ATOM 744 N N . ASP A 1 96 ? -5.768 -15.877 4.041 1.00 90.75 96 ASP A N 1
ATOM 745 C CA . ASP A 1 96 ? -6.376 -17.180 3.779 1.00 90.75 96 ASP A CA 1
ATOM 746 C C . ASP A 1 96 ? -5.297 -18.213 3.437 1.00 90.75 96 ASP A C 1
ATOM 748 O O . ASP A 1 96 ? -4.544 -18.071 2.476 1.00 90.75 96 ASP A O 1
ATOM 752 N N . ARG A 1 97 ? -5.249 -19.295 4.218 1.00 88.06 97 ARG A N 1
ATOM 753 C CA . ARG A 1 97 ? -4.228 -20.349 4.101 1.00 88.06 97 ARG A CA 1
ATOM 754 C C . ARG A 1 97 ? -4.341 -21.174 2.824 1.00 88.06 97 ARG A C 1
ATOM 756 O O . ARG A 1 97 ? -3.418 -21.912 2.502 1.00 88.06 97 ARG A O 1
ATOM 763 N N . ARG A 1 98 ? -5.474 -21.086 2.121 1.00 89.94 98 ARG A N 1
ATOM 764 C CA . ARG A 1 98 ? -5.664 -21.740 0.821 1.00 89.94 98 ARG A CA 1
ATOM 765 C C . ARG A 1 98 ? -4.852 -21.068 -0.281 1.00 89.94 98 ARG A C 1
ATOM 767 O O . ARG A 1 98 ? -4.670 -21.670 -1.334 1.00 89.94 98 ARG A O 1
ATOM 774 N N . LEU A 1 99 ? -4.377 -19.840 -0.056 1.00 86.69 99 LEU A N 1
ATOM 775 C CA . LEU A 1 99 ? -3.405 -19.207 -0.933 1.00 86.69 99 LEU A CA 1
ATOM 776 C C . LEU A 1 99 ? -1.997 -19.660 -0.543 1.00 86.69 99 LEU A C 1
ATOM 778 O O . LEU A 1 99 ? -1.506 -19.360 0.544 1.00 86.69 99 LEU A O 1
ATOM 782 N N . SER A 1 100 ? -1.309 -20.332 -1.456 1.00 80.50 100 SER A N 1
ATOM 783 C CA . SER A 1 100 ? 0.081 -20.758 -1.267 1.00 80.50 100 SER A CA 1
ATOM 784 C C . SER A 1 100 ? 1.068 -19.621 -1.581 1.00 80.50 100 SER A C 1
ATOM 786 O O . SER A 1 100 ? 1.980 -19.776 -2.392 1.00 80.50 100 SER A O 1
ATOM 788 N N . LEU A 1 101 ? 0.885 -18.445 -0.965 1.00 83.12 101 LEU A N 1
ATOM 789 C CA . LEU A 1 101 ? 1.711 -17.255 -1.236 1.00 83.12 101 LEU A CA 1
ATOM 790 C C . LEU A 1 101 ? 3.186 -17.493 -0.880 1.00 83.12 101 LEU A C 1
ATOM 792 O O . LEU A 1 101 ? 4.066 -17.213 -1.692 1.00 83.12 101 LEU A O 1
ATOM 796 N N . SER A 1 102 ? 3.451 -18.116 0.272 1.00 75.56 102 SER A N 1
ATOM 797 C CA . SER A 1 102 ? 4.810 -18.399 0.754 1.00 75.56 102 SER A CA 1
ATOM 798 C C . SER A 1 102 ? 5.637 -19.261 -0.205 1.00 75.56 102 SER A C 1
ATOM 800 O O . SER A 1 102 ? 6.842 -19.066 -0.304 1.00 75.56 102 SER A O 1
ATOM 802 N N . SER A 1 103 ? 5.009 -20.183 -0.940 1.00 70.44 103 SER A N 1
ATOM 803 C CA . SER A 1 103 ? 5.685 -21.021 -1.941 1.00 70.44 103 SER A CA 1
ATOM 804 C C . SER A 1 103 ? 5.695 -20.406 -3.344 1.00 70.44 103 SER A C 1
ATOM 806 O O . SER A 1 103 ? 6.323 -20.956 -4.241 1.00 70.44 103 SER A O 1
ATOM 808 N N . SER A 1 104 ? 5.022 -19.269 -3.548 1.00 70.56 104 SER A N 1
ATOM 809 C CA . SER A 1 104 ? 4.904 -18.582 -4.844 1.00 70.56 104 SER A CA 1
ATOM 810 C C . SER A 1 104 ? 5.942 -17.470 -5.042 1.00 70.56 104 SER A C 1
ATOM 812 O O . SER A 1 104 ? 5.779 -16.633 -5.926 1.00 70.56 104 SER A O 1
ATOM 814 N N . GLY A 1 105 ? 6.970 -17.401 -4.188 1.00 73.38 105 GLY A N 1
ATOM 815 C CA . GLY A 1 105 ? 7.939 -16.299 -4.202 1.00 73.38 105 GLY A CA 1
ATOM 816 C C . GLY A 1 105 ? 7.328 -14.949 -3.810 1.00 73.38 105 GLY A C 1
ATOM 817 O O . GLY A 1 105 ? 7.813 -13.905 -4.242 1.00 73.38 105 GLY A O 1
ATOM 818 N N . SER A 1 106 ? 6.244 -14.951 -3.022 1.00 85.19 106 SER A N 1
ATOM 819 C CA . SER A 1 106 ? 5.595 -13.710 -2.603 1.00 85.19 106 SER A CA 1
ATOM 820 C C . SER A 1 106 ? 6.461 -12.929 -1.618 1.00 85.19 106 SER A C 1
ATOM 822 O O . SER A 1 106 ? 7.035 -13.517 -0.700 1.00 85.19 106 SER A O 1
ATOM 824 N N . SER A 1 107 ? 6.462 -11.605 -1.734 1.00 89.31 107 SER A N 1
ATOM 825 C CA . SER A 1 107 ? 7.053 -10.708 -0.734 1.00 89.31 107 SER A CA 1
ATOM 826 C C . SER A 1 107 ? 5.961 -10.012 0.077 1.00 89.31 107 SER A C 1
ATOM 828 O O . SER A 1 107 ? 4.850 -9.810 -0.412 1.00 89.31 107 SER A O 1
ATOM 830 N N . LEU A 1 108 ? 6.265 -9.627 1.315 1.00 90.12 108 LEU A N 1
ATOM 831 C CA . LEU A 1 108 ? 5.316 -8.976 2.219 1.00 90.12 108 LEU A CA 1
ATOM 832 C C . LEU A 1 108 ? 5.937 -7.720 2.827 1.00 90.12 108 LEU A C 1
ATOM 834 O O . LEU A 1 108 ? 7.030 -7.778 3.384 1.00 90.12 108 LEU A O 1
ATOM 838 N N . ALA A 1 109 ? 5.203 -6.612 2.774 1.00 91.44 109 ALA A N 1
ATOM 839 C CA . ALA A 1 109 ? 5.490 -5.407 3.541 1.00 91.44 109 ALA A CA 1
ATOM 840 C C . ALA A 1 109 ? 4.395 -5.197 4.595 1.00 91.44 109 ALA A C 1
ATOM 842 O O . ALA A 1 109 ? 3.212 -5.392 4.312 1.00 91.44 109 ALA A O 1
ATOM 843 N N . LEU A 1 110 ? 4.785 -4.814 5.810 1.00 92.81 110 LEU A N 1
ATOM 844 C CA . LEU A 1 110 ? 3.870 -4.559 6.922 1.00 92.81 110 LEU A CA 1
ATOM 845 C C . LEU A 1 110 ? 3.950 -3.098 7.330 1.00 92.81 110 LEU A C 1
ATOM 847 O O . LEU A 1 110 ? 5.040 -2.558 7.507 1.00 92.81 110 LEU A O 1
ATOM 851 N N . PHE A 1 111 ? 2.789 -2.486 7.523 1.00 93.94 111 PHE A N 1
ATOM 852 C CA . PHE A 1 111 ? 2.682 -1.090 7.912 1.00 93.94 111 PHE A CA 1
ATOM 853 C C . PHE A 1 111 ? 1.750 -0.937 9.095 1.00 93.94 111 PHE A C 1
ATOM 855 O O . PHE A 1 111 ? 0.807 -1.709 9.271 1.00 93.94 111 PHE A O 1
ATOM 862 N N . ARG A 1 112 ? 2.022 0.085 9.904 1.00 92.94 112 ARG A N 1
ATOM 863 C CA . ARG A 1 112 ? 1.206 0.449 11.059 1.00 92.94 112 ARG A CA 1
ATOM 864 C C . ARG A 1 112 ? 1.114 1.974 11.210 1.00 92.94 112 ARG A C 1
ATOM 866 O O . ARG A 1 112 ? 1.663 2.525 12.161 1.00 92.94 112 ARG A O 1
ATOM 873 N N . PRO A 1 113 ? 0.485 2.676 10.256 1.00 91.19 113 PRO A N 1
ATOM 874 C CA . PRO A 1 113 ? 0.201 4.103 10.397 1.00 91.19 113 PRO A CA 1
ATOM 875 C C . PRO A 1 113 ? -0.840 4.356 11.493 1.00 91.19 113 PRO A C 1
ATOM 877 O O . PRO A 1 113 ? -1.625 3.464 11.832 1.00 91.19 113 PRO A O 1
ATOM 880 N N . LYS A 1 114 ? -0.896 5.591 11.993 1.00 88.25 114 LYS A N 1
ATOM 881 C CA . LYS A 1 114 ? -2.023 6.055 12.805 1.00 88.25 114 LYS A CA 1
ATOM 882 C C . LYS A 1 114 ? -3.177 6.503 11.916 1.00 88.25 114 LYS A C 1
ATOM 884 O O . LYS A 1 114 ? -2.978 7.093 10.855 1.00 88.25 114 LYS A O 1
ATOM 889 N N . VAL A 1 115 ? -4.395 6.213 12.354 1.00 83.88 115 VAL A N 1
ATOM 890 C CA . VAL A 1 115 ? -5.616 6.579 11.629 1.00 83.88 115 VAL A CA 1
ATOM 891 C C . VAL A 1 115 ? -5.821 8.095 11.662 1.00 83.88 115 VAL A C 1
ATOM 893 O O . VAL A 1 115 ? -5.679 8.719 12.715 1.00 83.88 115 VAL A O 1
ATOM 896 N N . ASP A 1 11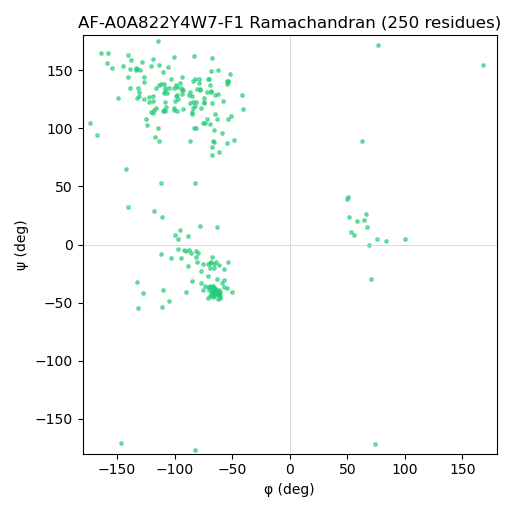6 ? -6.201 8.660 10.513 1.00 74.56 116 ASP A N 1
ATOM 897 C CA . ASP A 1 116 ? -6.364 10.101 10.253 1.00 74.56 116 ASP A CA 1
ATOM 898 C C . ASP A 1 116 ? -5.063 10.925 10.343 1.00 74.56 116 ASP A C 1
ATOM 900 O O . ASP A 1 116 ? -5.107 12.148 10.494 1.00 74.56 116 ASP A O 1
ATOM 904 N N . GLU A 1 117 ? -3.904 10.274 10.212 1.00 79.19 117 GLU A N 1
ATOM 905 C CA . GLU A 1 117 ? -2.605 10.927 10.032 1.00 79.19 117 GLU A CA 1
ATOM 906 C C . GLU A 1 117 ? -2.143 10.801 8.571 1.00 79.19 117 GLU A C 1
ATOM 908 O O . GLU A 1 117 ? -2.226 9.726 7.968 1.00 79.19 117 GLU A O 1
ATOM 913 N N . ILE A 1 118 ? -1.644 11.895 7.982 1.00 74.88 118 ILE A N 1
ATOM 914 C CA . ILE A 1 118 ? -1.085 11.866 6.624 1.00 74.88 118 ILE A CA 1
ATOM 915 C C . ILE A 1 118 ? 0.160 10.979 6.650 1.00 74.88 118 ILE A C 1
ATOM 917 O O . ILE A 1 118 ? 1.169 11.332 7.249 1.00 74.88 118 ILE A O 1
ATOM 921 N N . SER A 1 119 ? 0.080 9.829 5.984 1.00 83.31 119 SER A N 1
ATOM 922 C CA . SER A 1 119 ? 1.162 8.849 5.934 1.00 83.31 119 SER A CA 1
ATOM 923 C C . SER A 1 119 ? 1.567 8.591 4.486 1.00 83.31 119 SER A C 1
ATOM 925 O O . SER A 1 119 ? 0.723 8.243 3.654 1.00 83.31 119 SER A O 1
ATOM 927 N N . LEU A 1 120 ? 2.862 8.732 4.203 1.00 88.00 120 LEU A N 1
ATOM 928 C CA . LEU A 1 120 ? 3.492 8.257 2.975 1.00 88.00 120 LEU A CA 1
ATOM 929 C C . LEU A 1 120 ? 4.356 7.049 3.328 1.00 88.00 120 LEU A C 1
ATOM 931 O O . LEU A 1 120 ? 5.324 7.164 4.077 1.00 88.00 120 LEU A O 1
ATOM 935 N N . LEU A 1 121 ? 3.981 5.887 2.811 1.00 89.00 121 LEU A N 1
ATOM 936 C CA . LEU A 1 121 ? 4.722 4.652 3.013 1.00 89.00 121 LEU A CA 1
ATOM 937 C C . LEU A 1 121 ? 5.701 4.467 1.863 1.00 89.00 121 LEU A C 1
ATOM 939 O O . LEU A 1 121 ? 5.307 4.580 0.705 1.00 89.00 121 LEU A O 1
ATOM 943 N N . THR A 1 122 ? 6.946 4.130 2.179 1.00 87.00 122 THR A N 1
ATOM 944 C CA . THR A 1 122 ? 7.978 3.905 1.167 1.00 87.00 122 THR A CA 1
ATOM 945 C C . THR A 1 122 ? 8.483 2.474 1.243 1.00 87.00 122 THR A C 1
ATOM 947 O O . THR A 1 122 ? 8.891 2.010 2.306 1.00 87.00 122 THR A O 1
ATOM 950 N N . ILE A 1 123 ? 8.483 1.782 0.106 1.00 84.44 123 ILE A N 1
ATOM 951 C CA . ILE A 1 123 ? 9.113 0.471 -0.058 1.00 84.44 123 ILE A CA 1
ATOM 952 C C . ILE A 1 123 ? 10.323 0.658 -0.953 1.00 84.44 123 ILE A C 1
ATOM 954 O O . ILE A 1 123 ? 10.205 1.002 -2.130 1.00 84.44 123 ILE A O 1
ATOM 958 N N . ASN A 1 124 ? 11.495 0.427 -0.377 1.00 81.19 124 ASN A N 1
ATOM 959 C CA . ASN A 1 124 ? 12.749 0.582 -1.084 1.00 81.19 124 ASN A CA 1
ATOM 960 C C . ASN A 1 124 ? 12.965 -0.589 -2.061 1.00 81.19 124 ASN A C 1
ATOM 962 O O . ASN A 1 124 ? 12.997 -1.749 -1.653 1.00 81.19 124 ASN A O 1
ATOM 966 N N . THR A 1 125 ? 13.142 -0.283 -3.347 1.00 75.19 125 THR A N 1
ATOM 967 C CA . THR A 1 125 ? 13.396 -1.276 -4.410 1.00 75.19 125 THR A CA 1
ATOM 968 C C . THR A 1 125 ? 14.885 -1.430 -4.745 1.00 75.19 125 THR A C 1
ATOM 970 O O . THR A 1 125 ? 15.238 -2.098 -5.714 1.00 75.19 125 THR A O 1
ATOM 973 N N . THR A 1 126 ? 15.778 -0.758 -4.012 1.00 67.88 126 THR A N 1
ATOM 974 C CA . THR A 1 126 ? 17.238 -0.839 -4.222 1.00 67.88 126 THR A CA 1
ATOM 975 C C . THR A 1 126 ? 17.902 -1.965 -3.432 1.00 67.88 126 THR A C 1
ATOM 977 O O . THR A 1 126 ? 18.986 -2.402 -3.805 1.00 67.88 126 THR A O 1
ATOM 980 N N . SER A 1 127 ? 17.248 -2.486 -2.391 1.00 64.25 127 SER A N 1
ATOM 981 C CA . SER A 1 127 ? 17.764 -3.563 -1.541 1.00 64.25 127 SER A CA 1
ATOM 982 C C . SER A 1 127 ? 16.920 -4.833 -1.691 1.00 64.25 127 SER A C 1
ATOM 984 O O . SER A 1 127 ? 15.855 -4.932 -1.091 1.00 64.25 127 SER A O 1
ATOM 986 N N . ASN A 1 128 ? 17.391 -5.802 -2.483 1.00 68.00 128 ASN A N 1
ATOM 987 C CA . ASN A 1 128 ? 16.887 -7.188 -2.576 1.00 68.00 128 ASN A CA 1
ATOM 988 C C . ASN A 1 128 ? 15.377 -7.393 -2.843 1.00 68.00 128 ASN A C 1
ATOM 990 O O . ASN A 1 128 ? 14.901 -8.524 -2.772 1.00 68.00 128 ASN A O 1
ATOM 994 N N . PHE A 1 129 ? 14.629 -6.343 -3.188 1.00 76.81 129 PHE A N 1
ATOM 995 C CA . PHE A 1 129 ? 13.223 -6.415 -3.573 1.00 76.81 129 PHE A CA 1
ATOM 996 C C . PHE A 1 129 ? 13.044 -5.930 -5.012 1.00 76.81 129 PHE A C 1
ATOM 998 O O . PHE A 1 129 ? 13.269 -4.762 -5.331 1.00 76.81 129 PHE A O 1
ATOM 1005 N N . PHE A 1 130 ? 12.619 -6.851 -5.875 1.00 79.81 130 PHE A N 1
ATOM 1006 C CA . PHE A 1 130 ? 12.451 -6.635 -7.308 1.00 79.81 130 PHE A CA 1
ATOM 1007 C C . PHE A 1 130 ? 10.971 -6.813 -7.672 1.00 79.81 130 PHE A C 1
ATOM 1009 O O . PHE A 1 130 ? 10.522 -7.944 -7.899 1.00 79.81 130 PHE A O 1
ATOM 1016 N N . PRO A 1 131 ? 10.178 -5.723 -7.684 1.00 80.56 131 PRO A N 1
ATOM 1017 C CA . PRO A 1 131 ? 8.730 -5.808 -7.860 1.00 80.56 131 PRO A CA 1
ATOM 1018 C C . PRO A 1 131 ? 8.323 -6.326 -9.242 1.00 80.56 131 PRO A C 1
ATOM 1020 O O . PRO A 1 131 ? 7.193 -6.769 -9.404 1.00 80.56 131 PRO A O 1
ATOM 1023 N N . ASP A 1 132 ? 9.219 -6.314 -10.227 1.00 80.88 132 ASP A N 1
ATOM 1024 C CA . ASP A 1 132 ? 8.998 -6.849 -11.573 1.00 80.88 132 ASP A CA 1
ATOM 1025 C C . ASP A 1 132 ? 8.898 -8.380 -11.617 1.00 80.88 132 ASP A C 1
ATOM 1027 O O . ASP A 1 132 ? 8.301 -8.912 -12.551 1.00 80.88 132 ASP A O 1
ATOM 1031 N N . SER A 1 133 ? 9.411 -9.085 -10.603 1.00 80.75 133 SER A N 1
ATOM 1032 C CA . SER A 1 133 ? 9.228 -10.539 -10.459 1.00 80.75 133 SER A CA 1
ATOM 1033 C C . SER A 1 133 ? 7.838 -10.918 -9.930 1.00 80.75 133 SER A C 1
ATOM 1035 O O . SER A 1 133 ? 7.283 -11.949 -10.303 1.00 80.75 133 SER A O 1
ATOM 1037 N N . SER A 1 134 ? 7.257 -10.070 -9.078 1.00 83.94 134 SER A N 1
ATOM 1038 C CA . SER A 1 134 ? 5.927 -10.267 -8.488 1.00 83.94 134 SER A CA 1
ATOM 1039 C C . SER A 1 134 ? 4.825 -9.650 -9.353 1.00 83.94 134 SER A C 1
ATOM 1041 O O . SER A 1 134 ? 3.761 -10.219 -9.545 1.00 83.94 134 SER A O 1
ATOM 1043 N N . GLY A 1 135 ? 5.073 -8.469 -9.896 1.00 89.44 135 GLY A N 1
ATOM 1044 C CA . GLY A 1 135 ? 4.242 -7.733 -10.837 1.00 89.44 135 GLY A CA 1
ATOM 1045 C C . GLY A 1 135 ? 2.937 -7.133 -10.318 1.00 89.44 135 GLY A C 1
ATOM 1046 O O . GLY A 1 135 ? 2.534 -6.077 -10.809 1.00 89.44 135 GLY A O 1
ATOM 1047 N N . TYR A 1 136 ? 2.303 -7.727 -9.306 1.00 93.00 136 TYR A N 1
ATOM 1048 C CA . TYR A 1 136 ? 1.090 -7.197 -8.683 1.00 93.00 136 TYR A CA 1
ATOM 1049 C C . TYR A 1 136 ? 1.216 -7.107 -7.165 1.00 93.00 136 TYR A C 1
ATOM 1051 O O . TYR A 1 136 ? 1.999 -7.828 -6.543 1.00 93.00 136 TYR A O 1
ATOM 1059 N N . MET A 1 137 ? 0.400 -6.235 -6.570 1.00 94.06 137 MET A N 1
ATOM 1060 C CA . MET A 1 137 ? 0.257 -6.133 -5.121 1.00 94.06 137 MET A CA 1
ATOM 1061 C C . MET A 1 137 ? -1.197 -6.087 -4.660 1.00 94.06 137 MET A C 1
ATOM 1063 O O . MET A 1 137 ? -2.079 -5.576 -5.357 1.00 94.06 137 MET A O 1
ATOM 1067 N N . VAL A 1 138 ? -1.427 -6.584 -3.446 1.00 94.94 138 VAL A N 1
ATOM 1068 C CA . VAL A 1 138 ? -2.716 -6.559 -2.746 1.00 94.94 138 VAL A CA 1
ATOM 1069 C C . VAL A 1 138 ? -2.492 -6.084 -1.314 1.00 94.94 138 VAL A C 1
ATOM 1071 O O . VAL A 1 138 ? -1.690 -6.660 -0.579 1.00 94.94 138 VAL A O 1
ATOM 1074 N N . ALA A 1 139 ? -3.224 -5.049 -0.910 1.00 96.38 139 ALA A N 1
ATOM 1075 C CA . ALA A 1 139 ? -3.312 -4.606 0.475 1.00 96.38 139 ALA A CA 1
ATOM 1076 C C . ALA A 1 139 ? -4.367 -5.438 1.206 1.00 96.38 139 ALA A C 1
ATOM 1078 O O . ALA A 1 139 ? -5.407 -5.761 0.624 1.00 96.38 139 ALA A O 1
ATOM 1079 N N . PHE A 1 140 ? -4.110 -5.797 2.460 1.00 95.56 140 PHE A N 1
ATOM 1080 C CA . PHE A 1 140 ? -4.993 -6.667 3.227 1.00 95.56 140 PHE A CA 1
ATOM 1081 C C . PHE A 1 140 ? -4.881 -6.456 4.735 1.00 95.56 140 PHE A C 1
ATOM 1083 O O . PHE A 1 140 ? -3.825 -6.090 5.256 1.00 95.56 140 PHE A O 1
ATOM 1090 N N . ALA A 1 141 ? -5.978 -6.734 5.436 1.00 95.38 141 ALA A N 1
ATOM 1091 C CA . ALA A 1 141 ? -6.025 -6.773 6.890 1.00 95.38 141 ALA A CA 1
ATOM 1092 C C . ALA A 1 141 ? -7.223 -7.595 7.385 1.00 95.38 141 ALA A C 1
ATOM 1094 O O . ALA A 1 141 ? -8.230 -7.714 6.686 1.00 95.38 141 ALA A O 1
ATOM 1095 N N . GLY A 1 142 ? -7.128 -8.115 8.606 1.00 92.44 142 GLY A N 1
ATOM 1096 C CA . GLY A 1 142 ? -8.143 -8.948 9.245 1.00 92.44 142 GLY A CA 1
ATOM 1097 C C . GLY A 1 142 ? -8.171 -10.388 8.728 1.00 92.44 142 GLY A C 1
ATOM 1098 O O . GLY A 1 142 ? -7.509 -10.749 7.751 1.00 92.44 142 GLY A O 1
ATOM 1099 N N . ARG A 1 143 ? -8.958 -11.232 9.400 1.00 88.06 143 ARG A N 1
ATOM 1100 C CA . ARG A 1 143 ? -9.134 -12.645 9.030 1.00 88.06 143 ARG A CA 1
ATOM 1101 C C . ARG A 1 143 ? -10.599 -13.043 8.989 1.00 88.06 143 ARG A C 1
ATOM 1103 O O . ARG A 1 143 ? -11.044 -13.536 7.957 1.00 88.06 143 ARG A O 1
ATOM 1110 N N . LYS A 1 144 ? -11.356 -12.828 10.068 1.00 86.38 144 LYS A N 1
ATOM 1111 C CA . LYS A 1 144 ? -12.810 -13.057 10.067 1.00 86.38 144 LYS A CA 1
ATOM 1112 C C . LYS A 1 144 ? -13.537 -11.944 9.318 1.00 86.38 144 LYS A C 1
ATOM 1114 O O . LYS A 1 144 ? -14.478 -12.222 8.583 1.00 86.38 144 LYS A O 1
ATOM 1119 N N . TYR A 1 145 ? -13.081 -10.707 9.489 1.00 83.19 145 TYR A N 1
ATOM 1120 C CA . TYR A 1 145 ? -13.572 -9.533 8.771 1.00 83.19 145 TYR A CA 1
ATOM 1121 C C . TYR A 1 145 ? -12.474 -9.034 7.831 1.00 83.19 145 TYR A C 1
ATOM 1123 O O . TYR A 1 145 ? -12.044 -7.886 7.907 1.00 83.19 145 TYR A O 1
ATOM 1131 N N . ALA A 1 146 ? -11.958 -9.948 7.005 1.00 85.00 146 ALA A N 1
ATOM 1132 C CA . ALA A 1 146 ? -10.848 -9.654 6.118 1.00 85.00 146 ALA A CA 1
ATOM 1133 C C . ALA A 1 146 ? -11.270 -8.652 5.038 1.00 85.00 146 ALA A C 1
ATOM 1135 O O . ALA A 1 146 ? -12.160 -8.930 4.235 1.00 85.00 146 ALA A O 1
ATOM 1136 N N . ALA A 1 147 ? -10.577 -7.522 4.988 1.00 92.38 147 ALA A N 1
ATOM 1137 C CA . ALA A 1 147 ? -10.659 -6.578 3.889 1.00 92.38 147 ALA A CA 1
ATOM 1138 C C . ALA A 1 147 ? -9.414 -6.731 3.015 1.00 92.38 147 ALA A C 1
ATOM 1140 O O . ALA A 1 147 ? -8.305 -6.952 3.512 1.00 92.38 147 ALA A O 1
ATOM 1141 N N . ARG A 1 148 ? -9.592 -6.599 1.701 1.00 94.12 148 ARG A N 1
ATOM 1142 C CA . ARG A 1 148 ? -8.492 -6.628 0.733 1.00 94.12 148 ARG A CA 1
ATOM 1143 C C . ARG A 1 148 ? -8.753 -5.676 -0.421 1.00 94.12 148 ARG A C 1
ATOM 1145 O O . ARG A 1 148 ? -9.909 -5.439 -0.767 1.00 94.12 148 ARG A O 1
ATOM 1152 N N . SER A 1 149 ? -7.689 -5.194 -1.047 1.00 95.00 149 SER A N 1
ATOM 1153 C CA . SER A 1 149 ? -7.805 -4.436 -2.288 1.00 95.00 149 SER A CA 1
ATOM 1154 C C . SER A 1 149 ? -7.916 -5.352 -3.511 1.00 95.00 149 SER A C 1
ATOM 1156 O O . SER A 1 149 ? -7.591 -6.547 -3.449 1.00 95.00 149 SER A O 1
ATOM 1158 N N . PRO A 1 150 ? -8.393 -4.829 -4.654 1.00 92.12 150 PRO A N 1
ATOM 1159 C CA . PRO A 1 150 ? -8.133 -5.467 -5.937 1.00 92.12 150 PRO A CA 1
ATOM 1160 C C . PRO A 1 150 ? -6.618 -5.488 -6.228 1.00 92.12 150 PRO A C 1
ATOM 1162 O O . PRO A 1 150 ? -5.909 -4.572 -5.800 1.00 92.12 150 PRO A O 1
ATOM 1165 N N . PRO A 1 151 ? -6.110 -6.487 -6.976 1.00 92.38 151 PRO A N 1
ATOM 1166 C CA . PRO A 1 151 ? -4.716 -6.497 -7.409 1.00 92.38 151 PRO A CA 1
ATOM 1167 C C . PRO A 1 151 ? -4.376 -5.243 -8.221 1.00 92.38 151 PRO A C 1
ATOM 1169 O O . PRO A 1 151 ? -5.014 -4.979 -9.243 1.00 92.38 151 PRO A O 1
ATOM 1172 N N . ALA A 1 152 ? -3.366 -4.496 -7.782 1.00 93.19 152 ALA A N 1
ATOM 1173 C CA . ALA A 1 152 ? -2.803 -3.371 -8.524 1.00 93.19 152 ALA A CA 1
ATOM 1174 C C . ALA A 1 152 ? -1.538 -3.812 -9.254 1.00 93.19 152 ALA A C 1
ATOM 1176 O O . ALA A 1 152 ? -0.723 -4.542 -8.688 1.00 93.19 152 ALA A O 1
ATOM 1177 N N . PHE A 1 153 ? -1.382 -3.376 -10.503 1.00 93.06 153 PHE A N 1
ATOM 1178 C CA . PHE A 1 153 ? -0.137 -3.561 -11.238 1.00 93.06 153 PHE A CA 1
ATOM 1179 C C . PHE A 1 153 ? 0.954 -2.699 -10.602 1.00 93.06 153 PHE A C 1
ATOM 1181 O O . PHE A 1 153 ? 0.745 -1.512 -10.361 1.00 93.06 153 PHE A O 1
ATOM 1188 N N . VAL A 1 154 ? 2.107 -3.305 -10.340 1.00 92.50 154 VAL A N 1
ATOM 1189 C CA . VAL A 1 154 ? 3.273 -2.615 -9.785 1.00 92.50 154 VAL A CA 1
ATOM 1190 C C . VAL A 1 154 ? 4.371 -2.538 -10.820 1.00 92.50 154 VAL A C 1
ATOM 1192 O O . VAL A 1 154 ? 4.862 -1.451 -11.094 1.00 92.50 154 VAL A O 1
ATOM 1195 N N . ALA A 1 155 ? 4.765 -3.670 -11.403 1.00 92.25 155 ALA A N 1
ATOM 1196 C CA . ALA A 1 155 ? 5.871 -3.690 -12.345 1.00 92.25 155 ALA A CA 1
ATOM 1197 C C . ALA A 1 155 ? 5.840 -4.893 -13.290 1.00 92.25 155 ALA A C 1
ATOM 1199 O O . ALA A 1 155 ? 5.165 -5.891 -13.073 1.00 92.25 155 ALA A O 1
ATOM 1200 N N . ASN A 1 156 ? 6.619 -4.808 -14.354 1.00 91.25 156 ASN A N 1
ATOM 1201 C CA . ASN A 1 156 ? 7.057 -5.933 -15.161 1.00 91.25 156 ASN A CA 1
ATOM 1202 C C . ASN A 1 156 ? 8.474 -5.633 -15.678 1.00 91.25 156 ASN A C 1
ATOM 1204 O O . ASN A 1 156 ? 9.105 -4.645 -15.288 1.00 91.25 156 ASN A O 1
ATOM 1208 N N . SER A 1 157 ? 8.975 -6.464 -16.590 1.00 88.69 157 SER A N 1
ATOM 1209 C CA . SER A 1 157 ? 10.301 -6.288 -17.194 1.00 88.69 157 SER A CA 1
ATOM 1210 C C . SER A 1 157 ? 10.500 -4.936 -17.896 1.00 88.69 157 SER A C 1
ATOM 1212 O O . SER A 1 157 ? 11.635 -4.511 -18.094 1.00 88.69 157 SER A O 1
ATOM 1214 N N . THR A 1 158 ? 9.416 -4.253 -18.275 1.00 90.62 158 THR A N 1
ATOM 1215 C CA . THR A 1 158 ? 9.444 -3.037 -19.099 1.00 90.62 158 THR A CA 1
ATOM 1216 C C . THR A 1 158 ? 9.053 -1.781 -18.326 1.00 90.62 158 THR A C 1
ATOM 1218 O O . THR A 1 158 ? 9.660 -0.731 -18.539 1.00 90.62 158 THR A O 1
ATOM 1221 N N . TYR A 1 159 ? 8.066 -1.867 -17.437 1.00 91.44 159 TYR A N 1
ATOM 1222 C CA . TYR A 1 159 ? 7.482 -0.727 -16.741 1.00 91.44 159 TYR A CA 1
ATOM 1223 C C . TYR A 1 159 ? 7.316 -0.972 -15.246 1.00 91.44 159 TYR A C 1
ATOM 1225 O O . TYR A 1 159 ? 7.063 -2.096 -14.823 1.00 91.44 159 TYR A O 1
ATOM 1233 N N . ILE A 1 160 ? 7.361 0.108 -14.471 1.00 91.25 160 ILE A N 1
ATOM 1234 C CA . ILE A 1 160 ? 7.080 0.135 -13.036 1.00 91.25 160 ILE A CA 1
ATOM 1235 C C . ILE A 1 160 ? 6.259 1.373 -12.676 1.00 91.25 160 ILE A C 1
ATOM 1237 O O . ILE A 1 160 ? 6.559 2.480 -13.119 1.00 91.25 160 ILE A O 1
ATOM 1241 N N . VAL A 1 161 ? 5.225 1.191 -11.866 1.00 91.69 161 VAL A N 1
ATOM 1242 C CA . VAL A 1 161 ? 4.443 2.259 -11.242 1.00 91.69 161 VAL A CA 1
ATOM 1243 C C . VAL A 1 161 ? 4.987 2.451 -9.831 1.00 91.69 161 VAL A C 1
ATOM 1245 O O . VAL A 1 161 ? 5.086 1.494 -9.066 1.00 91.69 161 VAL A O 1
ATOM 1248 N N . THR A 1 162 ? 5.379 3.677 -9.496 1.00 89.25 162 THR A N 1
ATOM 1249 C CA . THR A 1 162 ? 6.083 3.988 -8.240 1.00 89.25 162 THR A CA 1
ATOM 1250 C C . THR A 1 162 ? 5.255 4.821 -7.274 1.00 89.25 162 THR A C 1
ATOM 1252 O O . THR A 1 162 ? 5.669 5.004 -6.137 1.00 89.25 162 THR A O 1
ATOM 1255 N N . SER A 1 163 ? 4.092 5.321 -7.689 1.00 89.12 163 SER A N 1
ATOM 1256 C CA . SER A 1 163 ? 3.224 6.149 -6.855 1.00 89.12 163 SER A CA 1
ATOM 1257 C C . SER A 1 163 ? 1.823 5.561 -6.819 1.00 89.12 163 SER A C 1
ATOM 1259 O O . SER A 1 163 ? 1.213 5.329 -7.861 1.00 89.12 163 SER A O 1
ATOM 1261 N N . PHE A 1 164 ? 1.328 5.313 -5.610 1.00 91.12 164 PHE A N 1
ATOM 1262 C CA . PHE A 1 164 ? -0.002 4.776 -5.371 1.00 91.12 164 PHE A CA 1
ATOM 1263 C C . PHE A 1 164 ? -0.699 5.565 -4.278 1.00 91.12 164 PHE A C 1
ATOM 1265 O O . PHE A 1 164 ? -0.073 6.030 -3.328 1.00 91.12 164 PHE A O 1
ATOM 1272 N N . THR A 1 165 ? -2.022 5.621 -4.361 1.00 91.44 165 THR A N 1
ATOM 1273 C CA . THR A 1 165 ? -2.858 6.081 -3.257 1.00 91.44 165 THR A CA 1
ATOM 1274 C C . THR A 1 165 ? -3.735 4.922 -2.797 1.00 91.44 165 THR A C 1
ATOM 1276 O O . THR A 1 165 ? -4.555 4.412 -3.565 1.00 91.44 165 THR A O 1
ATOM 1279 N N . LEU A 1 166 ? -3.556 4.491 -1.550 1.00 92.94 166 LEU A N 1
ATOM 1280 C CA . LEU A 1 166 ? -4.373 3.466 -0.909 1.00 92.94 166 LEU A CA 1
ATOM 1281 C C . LEU A 1 166 ? -5.410 4.136 -0.021 1.00 92.94 166 LEU A C 1
ATOM 1283 O O . LEU A 1 166 ? -5.065 4.876 0.901 1.00 92.94 166 LEU A O 1
ATOM 1287 N N . VAL A 1 167 ? -6.678 3.836 -0.264 1.00 91.69 167 VAL A N 1
ATOM 1288 C CA . VAL A 1 167 ? -7.763 4.336 0.568 1.00 91.69 167 VAL A CA 1
ATOM 1289 C C . VAL A 1 167 ? -8.316 3.224 1.445 1.00 91.69 167 VAL A C 1
ATOM 1291 O O . VAL A 1 167 ? -8.614 2.125 0.966 1.00 91.69 167 VAL A O 1
ATOM 1294 N N . LEU A 1 168 ? -8.433 3.528 2.734 1.00 91.50 168 LEU A N 1
ATOM 1295 C CA . LEU A 1 168 ? -8.944 2.644 3.768 1.00 91.50 168 LEU A CA 1
ATOM 1296 C C . LEU A 1 168 ? -10.334 3.121 4.185 1.00 91.50 168 LEU A C 1
ATOM 1298 O O . LEU A 1 168 ? -10.482 4.234 4.693 1.00 91.50 168 LEU A O 1
ATOM 1302 N N . GLU A 1 169 ? -11.345 2.280 3.986 1.00 89.56 169 GLU A N 1
ATOM 1303 C CA . GLU A 1 169 ? -12.724 2.591 4.361 1.00 89.56 169 GLU A CA 1
ATOM 1304 C C . GLU A 1 169 ? -13.083 1.915 5.685 1.00 89.56 169 GLU A C 1
ATOM 1306 O O . GLU A 1 169 ? -13.124 0.687 5.777 1.00 89.56 169 GLU A O 1
ATOM 1311 N N . PHE A 1 170 ? -13.391 2.710 6.705 1.00 87.12 170 PHE A N 1
ATOM 1312 C CA . PHE A 1 170 ? -13.817 2.238 8.014 1.00 87.12 170 PHE A CA 1
ATOM 1313 C C . PHE A 1 170 ? -15.303 2.507 8.248 1.00 87.12 170 PHE A C 1
ATOM 1315 O O . PHE A 1 170 ? -15.807 3.617 8.072 1.00 87.12 170 PHE A O 1
ATOM 1322 N N . GLN A 1 171 ? -15.999 1.501 8.770 1.00 86.94 171 GLN A N 1
ATOM 1323 C CA . GLN A 1 171 ? -17.363 1.636 9.270 1.00 86.94 171 GLN A CA 1
ATOM 1324 C C . GLN A 1 171 ? -17.413 1.204 10.730 1.00 86.94 171 GLN A C 1
ATOM 1326 O O . GLN A 1 171 ? -17.037 0.085 11.085 1.00 86.94 171 GLN A O 1
ATOM 1331 N N . LYS A 1 172 ? -17.868 2.112 11.603 1.00 84.69 172 LYS A N 1
ATOM 1332 C CA . LYS A 1 172 ? -17.954 1.882 13.060 1.00 84.69 172 LYS A CA 1
ATOM 1333 C C . LYS A 1 172 ? -16.635 1.343 13.656 1.00 84.69 172 LYS A C 1
ATOM 1335 O O . LYS A 1 172 ? -16.645 0.416 14.468 1.00 84.69 172 LYS A O 1
ATOM 1340 N N . GLY A 1 173 ? -15.508 1.894 13.200 1.00 84.25 173 GLY A N 1
ATOM 1341 C CA . GLY A 1 173 ? -14.161 1.515 13.636 1.00 84.25 173 GLY A CA 1
ATOM 1342 C C . GLY A 1 173 ? -13.635 0.197 13.061 1.00 84.25 173 GLY A C 1
ATOM 1343 O O . GLY A 1 173 ? -12.562 -0.243 13.452 1.00 84.25 173 GLY A O 1
ATOM 1344 N N . ARG A 1 174 ? -14.359 -0.462 12.149 1.00 88.38 174 ARG A N 1
ATOM 1345 C CA . ARG A 1 174 ? -13.890 -1.674 11.459 1.00 88.38 174 ARG A CA 1
ATOM 1346 C C . ARG A 1 174 ? -13.575 -1.373 10.011 1.00 88.38 174 ARG A C 1
ATOM 1348 O O . ARG A 1 174 ? -14.416 -0.799 9.319 1.00 88.38 174 ARG A O 1
ATOM 1355 N N . LEU A 1 175 ? -12.416 -1.823 9.549 1.00 90.06 175 LEU A N 1
ATOM 1356 C CA . LEU A 1 175 ? -12.073 -1.751 8.139 1.00 90.06 175 LEU A CA 1
ATOM 1357 C C . LEU A 1 175 ? -13.072 -2.585 7.324 1.00 90.06 175 LEU A C 1
ATOM 1359 O O . LEU A 1 175 ? -13.348 -3.732 7.669 1.00 90.06 175 LEU A O 1
ATOM 1363 N N . GLN A 1 176 ? -13.631 -1.983 6.282 1.00 90.12 176 GLN A N 1
ATOM 1364 C CA . GLN A 1 176 ? -14.536 -2.632 5.336 1.00 90.12 176 GLN A CA 1
ATOM 1365 C C . GLN A 1 176 ? -13.828 -2.913 4.019 1.00 90.12 176 GLN A C 1
ATOM 1367 O O . GLN A 1 176 ? -13.879 -4.035 3.526 1.00 90.12 176 GLN A O 1
ATOM 1372 N N . ASN A 1 177 ? -13.136 -1.909 3.475 1.00 89.75 177 ASN A N 1
ATOM 1373 C CA . ASN A 1 177 ? -12.535 -1.993 2.15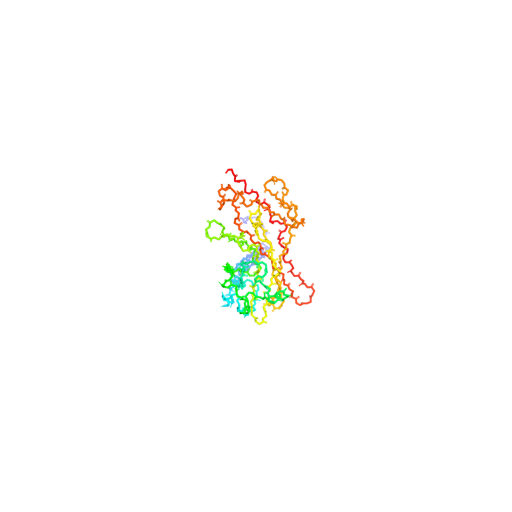2 1.00 89.75 177 ASN A CA 1
ATOM 1374 C C . ASN A 1 177 ? -11.144 -1.366 2.113 1.00 89.75 177 ASN A C 1
ATOM 1376 O O . ASN A 1 177 ? -10.851 -0.391 2.807 1.00 89.75 177 ASN A O 1
ATOM 1380 N N . PHE A 1 178 ? -10.327 -1.909 1.215 1.00 91.88 178 PHE A N 1
ATOM 1381 C CA . PHE A 1 178 ? -9.166 -1.230 0.663 1.00 91.88 178 PHE A CA 1
ATOM 1382 C C . PHE A 1 178 ? -9.415 -0.973 -0.817 1.00 91.88 178 PHE A C 1
ATOM 1384 O O . PHE A 1 178 ? -9.837 -1.881 -1.537 1.00 91.88 178 PHE A O 1
ATOM 1391 N N . TYR A 1 179 ? -9.077 0.212 -1.307 1.00 91.81 179 TYR A N 1
ATOM 1392 C CA . TYR A 1 179 ? -9.075 0.455 -2.744 1.00 91.81 179 TYR A CA 1
ATOM 1393 C C . TYR A 1 179 ? -7.897 1.316 -3.172 1.00 91.81 179 TYR A C 1
ATOM 1395 O O . TYR A 1 179 ? -7.467 2.226 -2.468 1.00 91.81 179 TYR A O 1
ATOM 1403 N N . TRP A 1 180 ? -7.376 1.014 -4.355 1.00 91.56 180 TRP A N 1
ATOM 1404 C CA . TRP A 1 180 ? -6.344 1.815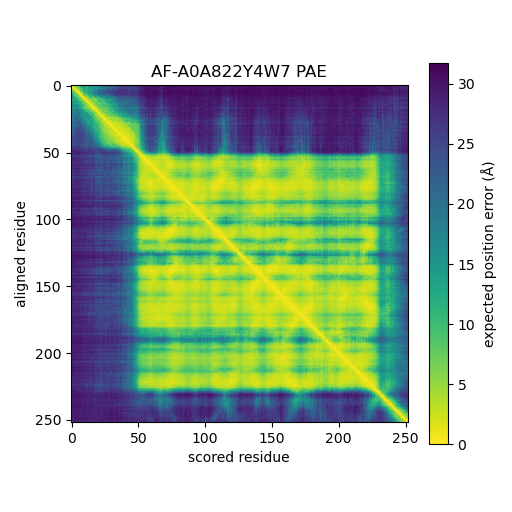 -4.993 1.00 91.56 180 TRP A CA 1
ATOM 1405 C C . TRP A 1 180 ? -7.011 2.928 -5.788 1.00 91.56 180 TRP A C 1
ATOM 1407 O O . TRP A 1 180 ? -7.834 2.662 -6.671 1.00 91.56 180 TRP A O 1
ATOM 1417 N N . LYS A 1 181 ? -6.673 4.175 -5.477 1.00 88.38 181 LYS A N 1
ATOM 1418 C CA . LYS A 1 181 ? -7.047 5.305 -6.322 1.00 88.38 181 LYS A CA 1
ATOM 1419 C C . LYS A 1 181 ? -6.091 5.343 -7.513 1.00 88.38 181 LYS A C 1
ATOM 1421 O O . LYS A 1 181 ? -4.880 5.224 -7.352 1.00 88.38 181 LYS A O 1
ATOM 1426 N N . ARG A 1 182 ? -6.665 5.505 -8.703 1.00 81.06 182 ARG A N 1
ATOM 1427 C CA . ARG A 1 182 ? -5.929 5.702 -9.953 1.00 81.06 182 ARG A CA 1
ATOM 1428 C C . ARG A 1 182 ? -5.903 7.193 -10.252 1.00 81.06 182 ARG A C 1
ATOM 1430 O O . ARG A 1 182 ? -6.960 7.784 -10.463 1.00 81.06 182 ARG A O 1
ATOM 1437 N N . ASP A 1 183 ? -4.716 7.789 -10.238 1.00 73.88 183 ASP A N 1
ATOM 1438 C CA . ASP A 1 183 ? -4.538 9.223 -10.503 1.00 73.88 183 ASP A CA 1
ATOM 1439 C C . ASP A 1 183 ? -4.528 9.551 -12.009 1.00 73.88 183 ASP A C 1
ATOM 1441 O O . ASP A 1 183 ? -4.560 10.717 -12.403 1.00 73.88 183 ASP A O 1
ATOM 1445 N N . GLY A 1 184 ? -4.562 8.524 -12.865 1.00 81.44 184 GLY A N 1
ATOM 1446 C CA . GLY A 1 184 ? -4.605 8.689 -14.310 1.00 81.44 184 GLY A CA 1
ATOM 1447 C C . GLY A 1 184 ? -3.263 9.127 -14.891 1.00 81.44 184 GLY A C 1
ATOM 1448 O O . GLY A 1 184 ? -2.229 9.182 -14.227 1.00 81.44 184 GLY A O 1
ATOM 1449 N N . CYS A 1 185 ? -3.285 9.464 -16.177 1.00 83.75 185 CYS A N 1
ATOM 1450 C CA . CYS A 1 185 ? -2.072 9.823 -16.909 1.00 83.75 185 CYS A CA 1
ATOM 1451 C C . CYS A 1 185 ? -1.689 11.301 -16.823 1.00 83.75 185 CYS A C 1
ATOM 1453 O O . CYS A 1 185 ? -0.621 11.673 -17.304 1.00 83.75 185 CYS A O 1
ATOM 1455 N N . ALA A 1 186 ? -2.517 12.136 -16.186 1.00 82.94 186 ALA A N 1
ATOM 1456 C CA . ALA A 1 186 ? -2.180 13.536 -15.941 1.00 82.94 186 ALA A CA 1
ATOM 1457 C C . ALA A 1 186 ? -0.860 13.657 -15.161 1.00 82.94 186 ALA A C 1
ATOM 1459 O O . ALA A 1 186 ? -0.027 14.501 -15.494 1.00 82.94 186 ALA A O 1
ATOM 1460 N N . SER A 1 187 ? -0.620 12.736 -14.222 1.00 77.44 187 SER A N 1
ATOM 1461 C CA . SER A 1 187 ? 0.602 12.646 -13.417 1.00 77.44 187 SER A CA 1
ATOM 1462 C C . SER A 1 187 ? 1.879 12.352 -14.218 1.00 77.44 187 SER A C 1
ATOM 1464 O O . SER A 1 187 ? 2.969 12.562 -13.699 1.00 77.44 187 SER A O 1
ATOM 1466 N N . CYS A 1 188 ? 1.779 11.900 -15.476 1.00 80.19 188 CYS A N 1
ATOM 1467 C CA . CYS A 1 188 ? 2.941 11.681 -16.351 1.00 80.19 188 CYS A CA 1
ATOM 1468 C C . CYS A 1 188 ? 3.391 12.927 -17.115 1.00 80.19 188 CYS A C 1
ATOM 1470 O O . CYS A 1 188 ? 4.391 12.887 -17.835 1.00 80.19 188 CYS A O 1
ATOM 1472 N N . SER A 1 189 ? 2.629 14.016 -17.038 1.00 77.00 189 SER A N 1
ATOM 1473 C CA . SER A 1 189 ? 2.859 15.185 -17.881 1.00 77.00 189 SER A CA 1
ATOM 1474 C C . SER A 1 189 ? 4.162 15.889 -17.495 1.00 77.00 189 SER A C 1
ATOM 1476 O O . SER A 1 189 ? 4.404 16.176 -16.325 1.00 77.00 189 SER A O 1
ATOM 1478 N N . GLY A 1 190 ? 4.994 16.208 -18.490 1.00 74.25 190 GLY A N 1
ATOM 1479 C CA . GLY A 1 190 ? 6.190 17.038 -18.306 1.00 74.25 190 GLY A CA 1
ATOM 1480 C C . GLY A 1 190 ? 7.528 16.299 -18.203 1.00 74.25 190 GLY A C 1
ATOM 1481 O O . GLY A 1 190 ? 8.541 16.960 -17.990 1.00 74.25 190 GLY A O 1
ATOM 1482 N N . ASN A 1 191 ? 7.582 14.970 -18.378 1.00 73.19 191 ASN A N 1
ATOM 1483 C CA . ASN A 1 191 ? 8.855 14.243 -18.466 1.00 73.19 191 ASN A CA 1
ATOM 1484 C C . ASN A 1 191 ? 8.758 13.000 -19.378 1.00 73.19 191 ASN A C 1
ATOM 1486 O O . ASN A 1 191 ? 7.920 12.126 -19.180 1.00 73.19 191 ASN A O 1
ATOM 1490 N N . SER A 1 192 ? 9.657 12.908 -20.365 1.00 73.50 192 SER A N 1
ATOM 1491 C CA . SER A 1 192 ? 9.688 11.858 -21.400 1.00 73.50 192 SER A CA 1
ATOM 1492 C C . SER A 1 192 ? 10.027 10.452 -20.889 1.00 73.50 192 SER A C 1
ATOM 1494 O O . SER A 1 192 ? 9.889 9.477 -21.629 1.00 73.50 192 SER A O 1
ATOM 1496 N N . LYS A 1 193 ? 10.469 10.322 -19.633 1.00 77.19 193 LYS A N 1
ATOM 1497 C CA . LYS A 1 193 ? 10.755 9.033 -18.983 1.00 77.19 193 LYS A CA 1
ATOM 1498 C C . LYS A 1 193 ? 9.496 8.340 -18.451 1.00 77.19 193 LYS A C 1
ATOM 1500 O O . LYS A 1 193 ? 9.556 7.144 -18.152 1.00 77.19 193 LYS A O 1
ATOM 1505 N N . PHE A 1 194 ? 8.384 9.070 -18.339 1.00 85.69 194 PHE A N 1
ATOM 1506 C CA . PHE A 1 194 ? 7.105 8.543 -17.878 1.00 85.69 194 PHE A CA 1
ATOM 1507 C C . PHE A 1 194 ? 6.231 8.101 -19.050 1.00 85.69 194 PHE A C 1
ATOM 1509 O O . PHE A 1 194 ? 6.220 8.708 -20.119 1.00 85.69 194 PHE A O 1
ATOM 1516 N N . VAL A 1 195 ? 5.484 7.024 -18.837 1.00 88.44 195 VAL A N 1
ATOM 1517 C CA . VAL A 1 195 ? 4.607 6.397 -19.819 1.00 88.44 195 VAL A CA 1
ATOM 1518 C C . VAL A 1 195 ? 3.243 6.175 -19.182 1.00 88.44 195 VAL A C 1
ATOM 1520 O O . VAL A 1 195 ? 3.118 5.572 -18.120 1.00 88.44 195 VAL A O 1
ATOM 1523 N N . CYS A 1 196 ? 2.212 6.653 -19.869 1.00 89.12 196 CYS A N 1
ATOM 1524 C CA . CYS A 1 196 ? 0.819 6.408 -19.530 1.00 89.12 196 CYS A CA 1
ATOM 1525 C C . CYS A 1 196 ? 0.443 4.962 -19.888 1.00 89.12 196 CYS A C 1
ATOM 1527 O O . CYS A 1 196 ? 0.249 4.641 -21.063 1.00 89.12 196 CYS A O 1
ATOM 1529 N N . LEU A 1 197 ? 0.335 4.083 -18.891 1.00 87.88 197 LEU A N 1
ATOM 1530 C CA . LEU A 1 197 ? -0.084 2.696 -19.089 1.00 87.88 197 LEU A CA 1
ATOM 1531 C C . LEU A 1 197 ? -1.601 2.577 -19.025 1.00 87.88 197 LEU A C 1
ATOM 1533 O O . LEU A 1 197 ? -2.240 3.033 -18.076 1.00 87.88 197 LEU A O 1
ATOM 1537 N N . ASN A 1 198 ? -2.185 1.935 -20.040 1.00 85.12 198 ASN A N 1
ATOM 1538 C CA . ASN A 1 198 ? -3.613 1.602 -20.112 1.00 85.12 198 ASN A CA 1
ATOM 1539 C C . ASN A 1 198 ? -4.566 2.786 -19.863 1.00 85.12 198 ASN A C 1
ATOM 1541 O O . ASN A 1 198 ? -5.713 2.580 -19.472 1.00 85.12 198 ASN A O 1
ATOM 1545 N N . LYS A 1 199 ? -4.101 4.026 -20.083 1.00 82.19 199 LYS A N 1
ATOM 1546 C CA . LYS A 1 199 ? -4.829 5.269 -19.765 1.00 82.19 199 LYS A CA 1
ATOM 1547 C C . LYS A 1 199 ? -5.210 5.412 -18.281 1.00 82.19 199 LYS A C 1
ATOM 1549 O O . LYS A 1 199 ? -6.127 6.162 -17.959 1.00 82.19 199 LYS A O 1
ATOM 1554 N N . GLN A 1 200 ? -4.535 4.691 -17.389 1.00 84.12 200 GLN A N 1
ATOM 1555 C CA . GLN A 1 200 ? -4.919 4.559 -15.982 1.00 84.12 200 GLN A CA 1
ATOM 1556 C C . GLN A 1 200 ? -3.787 4.890 -15.021 1.00 84.12 200 GLN A C 1
ATOM 1558 O O . GLN A 1 200 ? -4.034 5.578 -14.033 1.00 84.12 200 GLN A O 1
ATOM 1563 N N . ASP A 1 201 ? -2.571 4.441 -15.325 1.00 87.19 201 ASP A N 1
ATOM 1564 C CA . ASP A 1 201 ? -1.450 4.529 -14.398 1.00 87.19 201 ASP A CA 1
ATOM 1565 C C . ASP A 1 201 ? -0.258 5.217 -15.048 1.00 87.19 201 ASP A C 1
ATOM 1567 O O . ASP A 1 201 ? 0.023 5.043 -16.240 1.00 87.19 201 ASP A O 1
ATOM 1571 N N . CYS A 1 202 ? 0.460 5.990 -14.240 1.00 89.19 202 CYS A N 1
ATOM 1572 C CA . CYS A 1 202 ? 1.705 6.596 -14.660 1.00 89.19 202 CYS A CA 1
ATOM 1573 C C . CYS A 1 202 ? 2.889 5.710 -14.290 1.00 89.19 202 CYS A C 1
ATOM 1575 O O . CYS A 1 202 ? 3.145 5.475 -13.110 1.00 89.19 202 CYS A O 1
ATOM 1577 N N . ALA A 1 203 ? 3.615 5.227 -15.293 1.00 91.44 203 ALA A N 1
ATOM 1578 C CA . ALA A 1 203 ? 4.733 4.317 -15.098 1.00 91.44 203 ALA A CA 1
ATOM 1579 C C . ALA A 1 203 ? 6.049 4.897 -15.604 1.00 91.44 203 ALA A C 1
ATOM 1581 O O . ALA A 1 203 ? 6.087 5.772 -16.463 1.00 91.44 203 ALA A O 1
ATOM 1582 N N . ILE A 1 204 ? 7.144 4.352 -15.100 1.00 90.56 204 ILE A N 1
ATOM 1583 C CA . ILE A 1 204 ? 8.511 4.624 -15.530 1.00 90.56 204 ILE A CA 1
ATOM 1584 C C . ILE A 1 204 ? 9.023 3.366 -16.228 1.00 90.56 204 ILE A C 1
ATOM 1586 O O . ILE A 1 204 ? 8.636 2.251 -15.877 1.00 90.56 204 ILE A O 1
ATOM 1590 N N . ARG A 1 205 ? 9.901 3.514 -17.223 1.00 89.81 205 ARG A N 1
ATOM 1591 C CA . ARG A 1 205 ? 10.589 2.352 -17.802 1.00 89.81 205 ARG A CA 1
ATOM 1592 C C . ARG A 1 205 ? 11.501 1.706 -16.759 1.00 89.81 205 ARG A C 1
ATOM 1594 O O . ARG A 1 205 ? 12.361 2.385 -16.201 1.00 89.81 205 ARG A O 1
ATOM 1601 N N . THR A 1 206 ? 11.392 0.395 -16.564 1.00 88.56 206 THR A N 1
ATOM 1602 C CA . THR A 1 206 ? 12.175 -0.361 -15.569 1.00 88.56 206 THR A CA 1
ATOM 1603 C C . THR A 1 206 ? 13.689 -0.204 -15.773 1.00 88.56 206 THR A C 1
ATOM 1605 O O . THR A 1 206 ? 14.442 -0.156 -14.804 1.00 88.56 206 THR A O 1
ATOM 1608 N N . SER A 1 207 ? 14.153 -0.015 -17.015 1.00 88.12 207 SER A N 1
ATOM 1609 C CA . SER A 1 207 ? 15.566 0.258 -17.333 1.00 88.12 207 SER A CA 1
ATOM 1610 C C . SER A 1 207 ? 16.092 1.602 -16.812 1.00 88.12 207 SER A C 1
ATOM 1612 O O . SER A 1 207 ? 17.298 1.783 -16.685 1.00 88.12 207 SER A O 1
ATOM 1614 N N . SER A 1 208 ? 15.213 2.560 -16.506 1.00 89.00 208 SER A N 1
ATOM 1615 C CA . SER A 1 208 ? 15.604 3.861 -15.946 1.00 89.00 208 SER A CA 1
ATOM 1616 C C . SER A 1 208 ? 15.844 3.814 -14.434 1.00 89.00 208 SER A C 1
ATOM 1618 O O . SER A 1 208 ? 16.392 4.769 -13.883 1.00 89.00 208 SER A O 1
ATOM 1620 N N . CYS A 1 209 ? 15.473 2.718 -13.771 1.00 87.94 209 CYS A N 1
ATOM 1621 C CA . CYS A 1 209 ? 15.572 2.562 -12.326 1.00 87.94 209 CYS A CA 1
ATOM 1622 C C . CYS A 1 209 ? 16.996 2.239 -11.859 1.00 87.94 209 CYS A C 1
ATOM 1624 O O . CYS A 1 209 ? 17.694 1.436 -12.482 1.00 87.94 209 CYS A O 1
ATOM 1626 N N . LYS A 1 210 ? 17.405 2.784 -10.708 1.00 88.44 210 LYS A N 1
ATOM 1627 C CA . LYS A 1 210 ? 18.716 2.525 -10.077 1.00 88.44 210 LYS A CA 1
ATOM 1628 C C . LYS A 1 210 ? 18.999 1.036 -9.858 1.00 88.44 210 LYS A C 1
ATOM 1630 O O . LYS A 1 210 ? 20.113 0.584 -10.106 1.00 88.44 210 LYS A O 1
ATOM 1635 N N . SER A 1 211 ? 17.981 0.249 -9.502 1.00 82.31 211 SER A N 1
ATOM 1636 C CA . SER A 1 211 ? 18.079 -1.216 -9.361 1.00 82.31 211 SER A CA 1
ATOM 1637 C C . SER A 1 211 ? 18.466 -1.942 -10.660 1.00 82.31 211 SER A C 1
ATOM 1639 O O . SER A 1 211 ? 18.923 -3.083 -10.626 1.00 82.31 211 SER A O 1
ATOM 1641 N N . ARG A 1 212 ? 18.315 -1.281 -11.814 1.00 84.31 212 ARG A N 1
ATOM 1642 C CA . ARG A 1 212 ? 18.645 -1.778 -13.156 1.00 84.31 212 ARG A CA 1
ATOM 1643 C C . ARG A 1 212 ? 19.728 -0.938 -13.844 1.00 84.31 212 ARG A C 1
ATOM 1645 O O . ARG A 1 212 ? 19.773 -0.887 -15.068 1.00 84.31 212 ARG A O 1
ATOM 1652 N N . ARG A 1 213 ? 20.625 -0.317 -13.063 1.00 84.38 213 ARG A N 1
ATOM 1653 C CA . ARG A 1 213 ? 21.727 0.554 -13.534 1.00 84.38 213 ARG A CA 1
ATOM 1654 C C . ARG A 1 213 ? 21.276 1.871 -14.185 1.00 84.38 213 ARG A C 1
ATOM 1656 O O . ARG A 1 213 ? 22.075 2.532 -14.843 1.00 84.38 213 ARG A O 1
ATOM 1663 N N . GLY A 1 214 ? 20.017 2.260 -14.003 1.00 85.69 214 GLY A N 1
ATOM 1664 C CA . GLY A 1 214 ? 19.518 3.578 -14.379 1.00 85.69 214 GLY A CA 1
ATOM 1665 C C . GLY A 1 214 ? 19.818 4.649 -13.323 1.00 85.69 214 GLY A C 1
ATOM 1666 O O . GLY A 1 214 ? 20.461 4.388 -12.309 1.00 85.69 214 GLY A O 1
ATOM 1667 N N . SER A 1 215 ? 19.335 5.873 -13.548 1.00 86.06 215 SER A N 1
ATOM 1668 C CA . SER A 1 215 ? 19.585 7.027 -12.667 1.00 86.06 215 SER A CA 1
ATOM 1669 C C . SER A 1 215 ? 18.408 7.408 -11.761 1.00 86.06 215 SER A C 1
ATOM 1671 O O . SER A 1 215 ? 18.582 8.198 -10.834 1.00 86.06 215 SER A O 1
ATOM 1673 N N . VAL A 1 216 ? 17.217 6.847 -11.988 1.00 86.44 216 VAL A N 1
ATOM 1674 C CA . VAL A 1 216 ? 15.978 7.220 -11.284 1.00 86.44 216 VAL A CA 1
ATOM 1675 C C . VAL A 1 216 ? 15.738 6.300 -10.088 1.00 86.44 216 VAL A C 1
ATOM 1677 O O . VAL A 1 216 ? 15.876 5.082 -10.195 1.00 86.44 216 VAL A O 1
ATOM 1680 N N . ASP A 1 217 ? 15.374 6.864 -8.937 1.00 86.94 217 ASP A N 1
ATOM 1681 C CA . ASP A 1 217 ? 14.877 6.061 -7.817 1.00 86.94 217 ASP A CA 1
ATOM 1682 C C . ASP A 1 217 ? 13.444 5.601 -8.114 1.00 86.94 217 ASP A C 1
ATOM 1684 O O . ASP A 1 217 ? 12.562 6.420 -8.367 1.00 86.94 217 ASP A O 1
ATOM 1688 N N . CYS A 1 218 ? 13.238 4.287 -8.114 1.00 88.19 218 CYS A N 1
ATOM 1689 C CA . CYS A 1 218 ? 11.949 3.662 -8.391 1.00 88.19 218 CYS A CA 1
ATOM 1690 C C . CYS A 1 218 ? 11.335 3.003 -7.151 1.00 88.19 218 CYS A C 1
ATOM 1692 O O .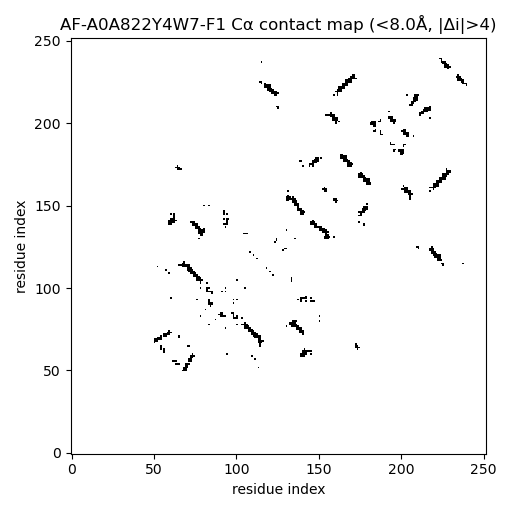 CYS A 1 218 ? 10.515 2.092 -7.279 1.00 88.19 218 CYS A O 1
ATOM 1694 N N . SER A 1 219 ? 11.733 3.456 -5.960 1.00 89.81 219 SER A N 1
ATOM 1695 C CA . SER A 1 219 ? 11.091 3.065 -4.709 1.00 89.81 219 SER A CA 1
ATOM 1696 C C . SER A 1 219 ? 9.587 3.346 -4.764 1.00 89.81 219 SER A C 1
ATOM 1698 O O . SER A 1 219 ? 9.148 4.357 -5.317 1.00 89.81 219 SER A O 1
ATOM 1700 N N . LEU A 1 220 ? 8.787 2.438 -4.206 1.00 90.56 220 LEU A N 1
ATOM 1701 C CA . LEU A 1 220 ? 7.332 2.558 -4.235 1.00 90.56 220 LEU A CA 1
ATOM 1702 C C . LEU A 1 220 ? 6.885 3.495 -3.114 1.00 90.56 220 LEU A C 1
ATOM 1704 O O . LEU A 1 220 ? 7.119 3.200 -1.944 1.00 90.56 220 LEU A O 1
ATOM 1708 N N . GLY A 1 221 ? 6.231 4.594 -3.466 1.00 91.44 221 GLY A N 1
ATOM 1709 C CA . GLY A 1 221 ? 5.542 5.496 -2.553 1.00 91.44 221 GLY A CA 1
ATOM 1710 C C . GLY A 1 221 ? 4.044 5.206 -2.533 1.00 91.44 221 GLY A C 1
ATOM 1711 O O . GLY A 1 221 ? 3.396 5.164 -3.580 1.00 91.44 221 GLY A O 1
ATOM 1712 N N . ILE A 1 222 ? 3.481 5.019 -1.343 1.00 92.50 222 ILE A N 1
ATOM 1713 C CA . ILE A 1 222 ? 2.059 4.740 -1.139 1.00 92.50 222 ILE A CA 1
ATOM 1714 C C . ILE A 1 222 ? 1.492 5.769 -0.170 1.00 92.50 222 ILE A C 1
ATOM 1716 O O . ILE A 1 222 ? 1.774 5.736 1.029 1.00 92.50 222 ILE A O 1
ATOM 1720 N N . GLN A 1 223 ? 0.682 6.685 -0.687 1.00 92.12 223 GLN A N 1
ATOM 1721 C CA . GLN A 1 223 ? -0.050 7.648 0.121 1.00 92.12 223 GLN A CA 1
ATOM 1722 C C . GLN A 1 223 ? -1.305 6.995 0.695 1.00 92.12 223 GLN A C 1
ATOM 1724 O O . GLN A 1 223 ? -2.055 6.332 -0.024 1.00 92.12 223 GLN A O 1
ATOM 1729 N N . LEU A 1 224 ? -1.555 7.202 1.985 1.00 91.38 224 LEU A N 1
ATOM 1730 C CA . LEU A 1 224 ? -2.771 6.719 2.630 1.00 91.38 224 LEU A CA 1
ATOM 1731 C C . LEU A 1 224 ? -3.845 7.800 2.673 1.00 91.38 224 LEU A C 1
ATOM 1733 O O . LEU A 1 224 ? -3.566 8.959 2.983 1.00 91.38 224 LEU A O 1
ATOM 1737 N N . ALA A 1 225 ? -5.084 7.398 2.410 1.00 89.31 225 ALA A N 1
ATOM 1738 C CA . ALA A 1 225 ? -6.265 8.198 2.695 1.00 89.31 225 ALA A CA 1
ATOM 1739 C C . ALA A 1 225 ? -7.248 7.381 3.535 1.00 89.31 225 ALA A C 1
ATOM 1741 O O . ALA A 1 225 ? -7.453 6.189 3.301 1.00 89.31 225 ALA A O 1
ATOM 1742 N N . PHE A 1 226 ? -7.866 8.032 4.513 1.00 85.75 226 PHE A N 1
ATOM 1743 C CA . PHE A 1 226 ? -8.831 7.408 5.407 1.00 85.75 226 PHE A CA 1
ATOM 1744 C C . PHE A 1 226 ? -10.228 7.931 5.082 1.00 85.75 226 PHE A C 1
ATOM 1746 O O . PHE A 1 226 ? -10.449 9.138 4.954 1.00 85.75 226 PHE A O 1
ATOM 1753 N N . SER A 1 227 ? -11.169 7.006 4.930 1.00 82.06 227 SER A N 1
ATOM 1754 C CA . SER A 1 227 ? -12.589 7.304 4.796 1.00 82.06 227 SER A CA 1
ATOM 1755 C C . SER A 1 227 ? -13.324 6.653 5.954 1.00 82.06 227 SER A C 1
ATOM 1757 O O . SER A 1 227 ? -13.215 5.444 6.158 1.00 82.06 227 SER A O 1
ATOM 1759 N N . ALA A 1 228 ? -14.062 7.443 6.730 1.00 69.81 228 ALA A N 1
ATOM 1760 C CA . ALA A 1 228 ? -14.852 6.926 7.838 1.00 69.81 228 ALA A CA 1
ATOM 1761 C C . ALA A 1 228 ? -16.280 7.473 7.805 1.00 69.81 228 ALA A C 1
ATOM 1763 O O . ALA A 1 228 ? -16.508 8.678 7.657 1.00 69.81 228 ALA A O 1
ATOM 1764 N N . VAL A 1 229 ? -17.252 6.578 8.005 1.00 58.84 229 VAL A N 1
ATOM 1765 C CA . VAL A 1 229 ? -18.665 6.947 8.171 1.00 58.84 229 VAL A CA 1
ATOM 1766 C C . VAL A 1 229 ? -19.019 6.931 9.658 1.00 58.84 229 VAL A C 1
ATOM 1768 O O . VAL A 1 229 ? -19.011 5.875 10.301 1.00 58.84 229 VAL A O 1
ATOM 1771 N N . LYS A 1 230 ? -19.363 8.100 10.215 1.00 47.56 230 LYS A N 1
ATOM 1772 C CA . LYS A 1 230 ? -20.002 8.214 11.537 1.00 47.56 230 LYS A CA 1
ATOM 1773 C C . LYS A 1 230 ? -21.512 8.375 11.325 1.00 47.56 230 LYS A C 1
ATOM 1775 O O . LYS A 1 230 ? -21.936 9.101 10.434 1.00 47.56 230 LYS A O 1
ATOM 1780 N N . ASN A 1 231 ? -22.330 7.665 12.105 1.00 39.72 231 ASN A N 1
ATOM 1781 C CA . ASN A 1 231 ? -23.784 7.627 11.902 1.00 39.72 231 ASN A CA 1
ATOM 1782 C C . ASN A 1 231 ? -24.443 9.025 11.847 1.00 39.72 231 ASN A C 1
ATOM 1784 O O . ASN A 1 231 ? -24.137 9.889 12.666 1.00 39.72 231 ASN A O 1
ATOM 1788 N N . LYS A 1 232 ? -25.414 9.116 10.918 1.00 37.84 232 LYS A N 1
ATOM 1789 C CA . LYS A 1 232 ? -26.280 10.229 10.474 1.00 37.84 232 LYS A CA 1
ATOM 1790 C C . LYS A 1 232 ? -25.539 11.425 9.843 1.00 37.84 232 LYS A C 1
ATOM 1792 O O . LYS A 1 232 ? -25.234 12.414 10.494 1.00 37.84 232 LYS A O 1
ATOM 1797 N N . ASN A 1 233 ? -25.363 11.304 8.523 1.00 37.81 233 ASN A N 1
ATOM 1798 C CA . ASN A 1 233 ? -25.145 12.356 7.516 1.00 37.81 233 ASN A CA 1
ATOM 1799 C C . ASN A 1 233 ? -23.729 12.907 7.281 1.00 37.81 233 ASN A C 1
ATOM 1801 O O . ASN A 1 233 ? -23.585 13.738 6.393 1.00 37.81 233 ASN A O 1
ATOM 1805 N N . ASN A 1 234 ? -22.681 12.402 7.943 1.00 38.31 234 ASN A N 1
ATOM 1806 C CA . ASN A 1 234 ? -21.316 12.900 7.722 1.00 38.31 234 ASN A CA 1
ATOM 1807 C C . ASN A 1 234 ? -20.354 11.768 7.317 1.00 38.31 234 ASN A C 1
ATOM 1809 O O . ASN A 1 234 ? -19.897 10.989 8.159 1.00 38.31 234 ASN A O 1
ATOM 1813 N N . VAL A 1 235 ? -20.037 11.689 6.020 1.00 40.41 235 VAL A N 1
ATOM 1814 C CA . VAL A 1 235 ? -18.864 10.960 5.513 1.00 40.41 235 VAL A CA 1
ATOM 1815 C C . VAL A 1 235 ? -17.680 11.917 5.607 1.00 40.41 235 VAL A C 1
ATOM 1817 O O . VAL A 1 235 ? -17.635 12.904 4.877 1.00 40.41 235 VAL A O 1
ATOM 1820 N N . TRP A 1 236 ? -16.713 11.635 6.480 1.00 42.28 236 TRP A N 1
ATOM 1821 C CA . TRP A 1 236 ? -15.410 12.286 6.369 1.00 42.28 236 TRP A CA 1
ATOM 1822 C C . TRP A 1 236 ? -14.591 11.434 5.406 1.00 42.28 236 TRP A C 1
ATOM 1824 O O . TRP A 1 236 ? -13.917 10.484 5.799 1.00 42.28 236 TRP A O 1
ATOM 1834 N N . ILE A 1 237 ? -14.700 11.739 4.113 1.00 43.19 237 ILE A N 1
ATOM 1835 C CA . ILE A 1 237 ? -13.549 11.528 3.243 1.00 43.19 237 ILE A CA 1
ATOM 1836 C C . ILE A 1 237 ? -12.609 12.636 3.689 1.00 43.19 237 ILE A C 1
ATOM 1838 O O . ILE A 1 237 ? -12.914 13.801 3.449 1.00 43.19 237 ILE A O 1
ATOM 1842 N N . ILE A 1 238 ? -11.524 12.317 4.395 1.00 45.66 238 ILE A N 1
ATOM 1843 C CA . ILE A 1 238 ? -10.400 13.249 4.384 1.00 45.66 238 ILE A CA 1
ATOM 1844 C C . ILE A 1 238 ? -9.899 13.128 2.946 1.00 45.66 238 ILE A C 1
ATOM 1846 O O . ILE A 1 238 ? -9.354 12.069 2.610 1.00 45.66 238 ILE A O 1
ATOM 1850 N N . PRO A 1 239 ? -10.181 14.095 2.043 1.00 33.78 239 PRO A N 1
ATOM 1851 C CA . PRO A 1 239 ? -9.611 14.007 0.712 1.00 33.78 239 PRO A CA 1
ATOM 1852 C C . PRO A 1 239 ? -8.100 13.843 0.907 1.00 33.78 239 PRO A C 1
ATOM 1854 O O . PRO A 1 239 ? -7.552 14.488 1.809 1.00 33.78 239 PRO A O 1
ATOM 1857 N N . PRO A 1 240 ? -7.406 12.992 0.125 1.00 39.03 240 PRO A N 1
ATOM 1858 C CA . PRO A 1 240 ? -5.967 13.158 0.002 1.00 39.03 240 PRO A CA 1
ATOM 1859 C C . PRO A 1 240 ? -5.796 14.626 -0.356 1.00 39.03 240 PRO A C 1
ATOM 1861 O O . PRO A 1 240 ? -6.320 15.059 -1.384 1.00 39.03 240 PRO A O 1
ATOM 1864 N N . MET A 1 241 ? -5.255 15.395 0.591 1.00 34.03 241 MET A N 1
ATOM 1865 C CA . MET A 1 241 ? -5.247 16.844 0.540 1.00 34.03 241 MET A CA 1
ATOM 1866 C C . MET A 1 241 ? -4.930 17.271 -0.886 1.00 34.03 241 MET A C 1
ATOM 1868 O O . MET A 1 241 ? -3.917 16.847 -1.444 1.00 34.03 241 MET A O 1
ATOM 1872 N N . GLN A 1 242 ? -5.755 18.143 -1.458 1.00 32.50 242 GLN A N 1
ATOM 1873 C CA . GLN A 1 242 ? -5.546 18.770 -2.769 1.00 32.50 242 GLN A CA 1
ATOM 1874 C C . GLN A 1 242 ? -4.285 19.668 -2.810 1.00 32.50 242 GLN A C 1
ATOM 1876 O O . GLN A 1 242 ? -4.104 20.488 -3.701 1.00 32.50 242 GLN A O 1
ATOM 1881 N N . TRP A 1 243 ? -3.422 19.510 -1.810 1.00 26.58 243 TRP A N 1
ATOM 1882 C CA . TRP A 1 243 ? -2.185 20.200 -1.523 1.00 26.58 243 TRP A CA 1
ATOM 1883 C C . TRP A 1 243 ? -1.116 19.229 -1.000 1.00 26.58 243 TRP A C 1
ATOM 1885 O O . TRP A 1 243 ? -0.194 19.642 -0.301 1.00 26.58 243 TRP A O 1
ATOM 1895 N N . ALA A 1 244 ? -1.115 17.967 -1.446 1.00 29.97 244 ALA A N 1
ATOM 1896 C CA . ALA A 1 244 ? 0.177 17.409 -1.835 1.00 29.97 244 ALA A CA 1
ATOM 1897 C C . ALA A 1 244 ? 0.679 18.279 -2.996 1.00 29.97 244 ALA A C 1
ATOM 1899 O O . ALA A 1 244 ? 0.494 17.968 -4.172 1.00 29.97 244 ALA A O 1
ATOM 1900 N N . VAL A 1 245 ? 1.234 19.445 -2.640 1.00 28.42 245 VAL A N 1
ATOM 1901 C CA . VAL A 1 245 ? 2.171 20.182 -3.465 1.00 28.42 245 VAL A CA 1
ATOM 1902 C C . VAL A 1 245 ? 3.057 19.100 -4.033 1.00 28.42 245 VAL A C 1
ATOM 1904 O O . VAL A 1 245 ? 3.691 18.358 -3.283 1.00 28.42 245 VAL A O 1
ATOM 1907 N N . SER A 1 246 ? 3.007 18.962 -5.353 1.00 30.08 246 SER A N 1
ATOM 1908 C CA . SER A 1 246 ? 4.054 18.330 -6.122 1.00 30.08 246 SER A CA 1
ATOM 1909 C C . SER A 1 246 ? 5.354 18.960 -5.638 1.00 30.08 246 SER A C 1
ATOM 1911 O O . SER A 1 246 ? 5.777 19.992 -6.159 1.00 30.08 246 SER A O 1
ATOM 1913 N N . LEU A 1 247 ? 5.971 18.375 -4.612 1.00 25.45 247 LEU A N 1
ATOM 1914 C CA . LEU A 1 247 ? 7.358 18.604 -4.286 1.00 25.45 247 LEU A CA 1
ATOM 1915 C C . LEU A 1 247 ? 8.091 17.981 -5.464 1.00 25.45 247 LEU A C 1
ATOM 1917 O O . LEU A 1 247 ? 8.499 16.825 -5.443 1.00 25.45 247 LEU A O 1
ATOM 1921 N N . LYS A 1 248 ? 8.203 18.775 -6.535 1.00 31.98 248 LYS A N 1
ATOM 1922 C CA . LYS A 1 248 ? 9.352 18.737 -7.418 1.00 31.98 248 LYS A CA 1
ATOM 1923 C C . LYS A 1 248 ? 10.543 18.950 -6.495 1.00 31.98 248 LYS A C 1
ATOM 1925 O O . LYS A 1 248 ? 10.967 20.078 -6.263 1.00 31.98 248 LYS A O 1
ATOM 1930 N N . THR A 1 249 ? 11.059 17.871 -5.926 1.00 26.30 249 THR A N 1
ATOM 1931 C CA . THR A 1 249 ? 12.458 17.845 -5.556 1.00 26.30 249 THR A CA 1
ATOM 1932 C C . THR A 1 249 ? 13.195 17.921 -6.884 1.00 26.30 249 THR A C 1
ATOM 1934 O O . THR A 1 249 ? 13.290 16.956 -7.640 1.00 26.30 249 THR A O 1
ATOM 1937 N N . ASN A 1 250 ? 13.625 19.135 -7.228 1.00 28.72 250 ASN A N 1
ATOM 1938 C CA . ASN A 1 250 ? 14.723 19.316 -8.157 1.00 28.72 250 ASN A CA 1
ATOM 1939 C C . ASN A 1 250 ? 15.910 18.586 -7.529 1.00 28.72 250 ASN A C 1
ATOM 1941 O O . ASN A 1 250 ? 16.569 19.109 -6.635 1.00 28.72 250 ASN A O 1
ATOM 1945 N N . VAL A 1 251 ? 16.119 17.343 -7.943 1.00 30.98 251 VAL A N 1
ATOM 1946 C CA . VAL A 1 251 ? 17.409 16.694 -7.784 1.00 30.98 251 VAL A CA 1
ATOM 1947 C C . VAL A 1 251 ? 18.237 17.217 -8.949 1.00 30.98 251 VAL A C 1
ATOM 1949 O O . VAL A 1 251 ? 18.002 16.833 -10.096 1.00 30.98 251 VAL A O 1
ATOM 1952 N N . ALA A 1 252 ? 19.089 18.194 -8.638 1.00 31.52 252 ALA A N 1
ATOM 1953 C CA . ALA A 1 252 ? 20.260 18.504 -9.446 1.00 31.52 252 ALA A CA 1
ATOM 1954 C C . ALA A 1 252 ? 21.208 17.296 -9.454 1.00 31.52 252 ALA A C 1
ATOM 1956 O O . ALA A 1 252 ? 21.261 16.590 -8.418 1.00 31.52 252 ALA A O 1
#

Foldseek 3Di:
DDDDDDDDPVVVVVVVVVVVVVVVVVVVVVVVVVVVVVVVVVVVVVPPPPVDAPDPDQDQAAFDFDDAFHWDKKKKKFAALCLQDDPSPDRDAPSDPSRPQVVRPMDMDMGTDGHPDWDKDWAFCQPPHDSQRRQWMKMWGYHVLIEIERIDGAHHQFKGFAEWEWEFEDENRGTNYIYIQFPFCVVVPDDPQWDGPPRTTIIGTPCLDVSNVHDDGRIHIYIYWYWYDDPDDDIPRVDPPPPPPPPPPPPD

Sequence (252 aa):
MCDLRTTSFDYFSLVCKHSFSAQRKKIEVKMAMMMMMKVVVVVVAVMQVAASDTNRAFQPCSDTKIQRSDGFTFGIAFAPRNSFLYNNSQNLSPCDRRLSLSSSGSSLALFRPKVDEISLLTINTTSNFFPDSSGYMVAFAGRKYAARSPPAFVANSTYIVTSFTLVLEFQKGRLQNFYWKRDGCASCSGNSKFVCLNKQDCAIRTSSCKSRRGSVDCSLGIQLAFSAVKNKNNVWIIPPMQWAVSLKTNVA

Secondary structure (DSSP, 8-state):
-----SS-HHHHHHHHHHHHHHHHHHHHHHHHHHHHHHHHHHHHHHT-----------STTS-----TT-B--EEEEEE-GGGGEETTTEEPPTT-TTS-TTTTT-EEEEE-PBTTS--EEEE-SSSS--HHHH-EEEEEE-STT-EEPPPEE-B-SSEE--EEEEEEEEETTEEEEEEEE---GGGGTT-TTEEEETTTEEEEEGGGBGGGT-SB--PEEEEEEEEEEETTTEEEE----TT---------

Organism: Nelumbo nucifera (NCBI:txid4432)